Protein AF-0000000078271854 (afdb_homodimer)

Radius of gyration: 26.39 Å; Cα contacts (8 Å, |Δi|>4): 591; chains: 2; bounding box: 36×102×82 Å

Solvent-accessible surface area (backbone atoms only — not comparable to full-atom values): 14826 Å² total; per-residue (Å²): 132,86,79,73,80,76,76,75,73,73,70,68,72,72,70,71,78,71,54,59,37,34,44,28,45,86,91,45,78,35,45,26,45,39,41,97,47,71,34,25,51,48,50,52,56,53,27,72,76,39,69,45,76,29,72,18,34,68,47,96,85,31,30,36,34,25,59,49,97,59,73,45,64,76,61,67,36,88,57,71,46,41,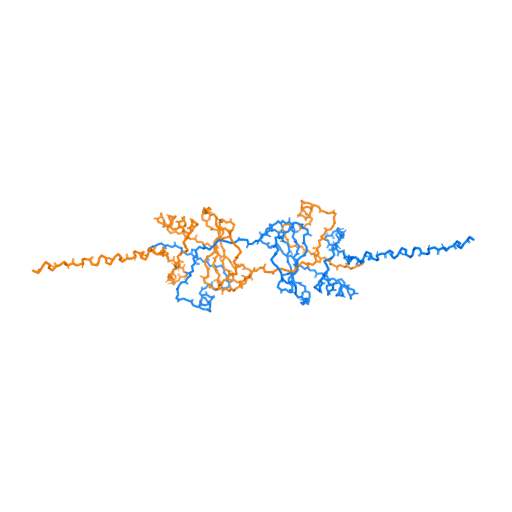50,39,31,28,35,34,37,85,34,30,33,40,33,44,26,44,31,68,50,63,75,48,30,18,72,31,28,32,56,51,94,69,51,45,71,55,46,42,60,70,49,55,90,53,66,33,60,38,35,38,26,64,119,133,86,80,76,76,76,76,75,73,73,71,67,73,72,68,72,79,72,54,58,36,35,45,30,45,85,91,46,78,36,45,28,45,40,42,96,48,70,32,25,50,49,50,51,54,52,26,72,76,38,68,45,75,28,69,19,34,68,47,96,84,29,29,36,34,28,59,48,97,60,73,45,64,77,63,66,35,87,56,70,44,41,49,39,30,28,34,34,38,85,38,32,34,41,34,44,26,42,31,69,50,60,78,49,30,19,73,29,27,32,55,49,94,67,50,44,69,57,46,42,61,69,50,53,91,51,68,33,62,39,35,39,26,65,119

Foldseek 3Di:
DPPPPPPPPPPPPPPPPFDKDWDDDDHDIDIDTFDPDQQSVVVSVVCVVHDWDFDWDDDPPWKTKGWTPDFGDDDDDQDFDAAQDWDDDPRTMTIHTHHTDRPDDDDDDDDPDADPVRVDVVCDDDHRDDDDDPD/DPPPPPPPPPPVPPPPDFDKDWDDDDHDIDIDTFDPDQQSVVVSVVCVVHDWDFDWDDDPPWKTKGWTPDFGDDDDDQDFDAAQDWDDDPRTMTIHTHHTDRPDDDDDDDDPDDDPVRVDVVCDDDHRDDDDDPD

Sequence (270 aa):
MRVILSLFCLFSFVLGEKMEIFVTIKEQKLKAVLAENSSAKALYKELEKGDIIINASDYGGFEKSGKLPSPLPRNDEQITMQPCDIILYSGQTFVLAYDTNSWLLTRLGKLDGISKDELKKLLGTGDAKIRLSVRMRVILSLFCLFSFVLGEKMEIFVTIKEQKLKAVLAENSSAKALYKELEKGDIIINASDYGGFEKSGKLPSPLPRNDEQITMQPCDIILYSGQTFVLAYDTNSWLLTRLGKLDGISKDELKKLLGTGDAKIRLSVR

InterPro domains:
  IPR041183 Cyclophilin-like [PF18050] (23-131)

Organism: NCBI:txid3161138

Structure (mmCIF, N/CA/C/O backbone):
data_AF-0000000078271854-model_v1
#
loop_
_entity.id
_entity.type
_entity.pdbx_description
1 polymer 'Cyclophilin-like domain-containing protein'
#
loop_
_atom_site.group_PDB
_atom_site.id
_atom_site.type_symbol
_atom_site.label_atom_id
_atom_site.label_alt_id
_atom_site.label_comp_id
_atom_site.label_asym_id
_atom_site.label_entity_id
_atom_site.label_seq_id
_atom_site.pdbx_PDB_ins_code
_atom_site.Cartn_x
_atom_site.Cartn_y
_atom_site.Cartn_z
_atom_site.occupancy
_atom_site.B_iso_or_equiv
_atom_site.auth_seq_id
_atom_site.auth_comp_id
_atom_site.auth_asym_id
_atom_site.auth_atom_id
_atom_site.pdbx_PDB_model_num
ATOM 1 N N . MET A 1 1 ? -19.406 -32.062 -63.25 1 26.31 1 MET A N 1
ATOM 2 C CA . MET A 1 1 ? -19.75 -31.828 -61.875 1 26.31 1 MET A CA 1
ATOM 3 C C . MET A 1 1 ? -18.5 -31.672 -61 1 26.31 1 MET A C 1
ATOM 5 O O . MET A 1 1 ? -17.734 -32.625 -60.844 1 26.31 1 MET A O 1
ATOM 9 N N . ARG A 1 2 ? -17.766 -30.531 -61.125 1 42.28 2 ARG A N 1
ATOM 10 C CA . ARG A 1 2 ? -16.484 -30.203 -60.531 1 42.28 2 ARG A CA 1
ATOM 11 C C . ARG A 1 2 ? -16.625 -30.141 -59 1 42.28 2 ARG A C 1
ATOM 13 O O . ARG A 1 2 ? -17.281 -29.266 -58.469 1 42.28 2 ARG A O 1
ATOM 20 N N . VAL A 1 3 ? -16.875 -31.359 -58.344 1 37.59 3 VAL A N 1
ATOM 21 C CA . VAL A 1 3 ? -17 -31.344 -56.906 1 37.59 3 VAL A CA 1
ATOM 22 C C . VAL A 1 3 ? -15.703 -30.828 -56.281 1 37.59 3 VAL A C 1
ATOM 24 O O . VAL A 1 3 ? -14.641 -31.422 -56.406 1 37.59 3 VAL A O 1
ATOM 27 N N . ILE A 1 4 ? -15.461 -29.562 -56.188 1 46.5 4 ILE A N 1
ATOM 28 C CA . ILE A 1 4 ? -14.352 -28.953 -55.469 1 46.5 4 ILE A CA 1
ATOM 29 C C . ILE A 1 4 ? -14.523 -29.219 -53.969 1 46.5 4 ILE A C 1
ATOM 31 O O . ILE A 1 4 ? -15.57 -28.906 -53.406 1 46.5 4 ILE A O 1
ATOM 35 N N . LEU A 1 5 ? -13.922 -30.25 -53.375 1 40.44 5 LEU A N 1
ATOM 36 C CA . LEU A 1 5 ? -13.773 -30.516 -51.938 1 40.44 5 LEU A CA 1
ATOM 37 C C . LEU A 1 5 ? -13.086 -29.344 -51.25 1 40.44 5 LEU A C 1
ATOM 39 O O . LEU A 1 5 ? -11.953 -28.984 -51.594 1 40.44 5 LEU A O 1
ATOM 43 N N . SER A 1 6 ? -13.883 -28.281 -50.875 1 43.41 6 SER A N 1
ATOM 44 C CA . SER A 1 6 ? -13.359 -27.219 -50.031 1 43.41 6 SER A CA 1
ATOM 45 C C . SER A 1 6 ? -12.781 -27.781 -48.719 1 43.41 6 SER A C 1
ATOM 47 O O . SER A 1 6 ? -13.469 -28.484 -48 1 43.41 6 SER A O 1
ATOM 49 N N . LEU A 1 7 ? -11.508 -28.094 -48.688 1 42.06 7 LEU A N 1
ATOM 50 C CA . LEU A 1 7 ? -10.805 -28.328 -47.406 1 42.06 7 LEU A CA 1
ATOM 51 C C . LEU A 1 7 ? -10.969 -27.141 -46.469 1 42.06 7 LEU A C 1
ATOM 53 O O . LEU A 1 7 ? -10.469 -26.047 -46.75 1 42.06 7 LEU A O 1
ATOM 57 N N . PHE A 1 8 ? -12.102 -26.953 -45.812 1 39.19 8 PHE A N 1
ATOM 58 C CA . PHE A 1 8 ? -12.164 -26.031 -44.688 1 39.19 8 PHE A CA 1
ATOM 59 C C . PHE A 1 8 ? -11.039 -26.312 -43.688 1 39.19 8 PHE A C 1
ATOM 61 O O . PHE A 1 8 ? -11.023 -27.359 -43.031 1 39.19 8 PHE A O 1
ATOM 68 N N . CYS A 1 9 ? -9.828 -25.875 -43.938 1 36.72 9 CYS A N 1
ATOM 69 C CA . CYS A 1 9 ? -8.836 -25.875 -42.875 1 36.72 9 CYS A CA 1
ATOM 70 C C . CYS A 1 9 ? -9.359 -25.141 -41.656 1 36.72 9 CYS A C 1
ATOM 72 O O . CYS A 1 9 ? -9.594 -23.938 -41.688 1 36.72 9 CYS A O 1
ATOM 74 N N . LEU A 1 10 ? -10.312 -25.688 -40.875 1 38.78 10 LEU A N 1
ATOM 75 C CA . LEU A 1 10 ? -10.5 -25.188 -39.531 1 38.78 10 LEU A CA 1
ATOM 76 C C . LEU A 1 10 ? -9.156 -24.891 -38.844 1 38.78 10 LEU A C 1
ATOM 78 O O . LEU A 1 10 ? -8.414 -25.812 -38.5 1 38.78 10 LEU A O 1
ATOM 82 N N . PHE A 1 11 ? -8.422 -23.922 -39.312 1 35.59 11 PHE A N 1
ATOM 83 C CA . PHE A 1 11 ? -7.422 -23.438 -38.375 1 35.59 11 PHE A CA 1
ATOM 84 C C . PHE A 1 11 ? -8.023 -23.281 -37 1 35.59 11 PHE A C 1
ATOM 86 O O . PHE A 1 11 ? -8.898 -22.453 -36.781 1 35.59 11 PHE A O 1
ATOM 93 N N . SER A 1 12 ? -8.266 -24.312 -36.312 1 37.41 12 SER A N 1
ATOM 94 C CA . SER A 1 12 ? -8.406 -24.156 -34.875 1 37.41 12 SER A CA 1
ATOM 95 C C . SER A 1 12 ? -7.504 -23.031 -34.344 1 37.41 12 SER A C 1
ATOM 97 O O . SER A 1 12 ? -6.293 -23.062 -34.562 1 37.41 12 SER A O 1
ATOM 99 N N . PHE A 1 13 ? -7.793 -21.766 -34.406 1 37.25 13 PHE A N 1
ATOM 100 C CA . PHE A 1 13 ? -7.133 -20.812 -33.531 1 37.25 13 PHE A CA 1
ATOM 101 C C . PHE A 1 13 ? -6.551 -21.531 -32.312 1 37.25 13 PHE A C 1
ATOM 103 O O . PHE A 1 13 ? -7.281 -22.203 -31.562 1 37.25 13 PHE A O 1
ATOM 110 N N . VAL A 1 14 ? -5.359 -22.109 -32.344 1 37.28 14 VAL A N 1
ATOM 111 C CA . VAL A 1 14 ? -4.598 -22.406 -31.125 1 37.28 14 VAL A CA 1
ATOM 112 C C . VAL A 1 14 ? -5.027 -21.453 -30 1 37.28 14 VAL A C 1
ATOM 114 O O . VAL A 1 14 ? -4.895 -20.234 -30.125 1 37.28 14 VAL A O 1
ATOM 117 N N . LEU A 1 15 ? -6.191 -21.312 -29.516 1 45.66 15 LEU A N 1
ATOM 118 C CA . LEU A 1 15 ? -6.441 -20.656 -28.234 1 45.66 15 LEU A CA 1
ATOM 119 C C . LEU A 1 15 ? -5.152 -20.547 -27.422 1 45.66 15 LEU A C 1
ATOM 121 O O . LEU A 1 15 ? -4.5 -21.547 -27.141 1 45.66 15 LEU A O 1
ATOM 125 N N . GLY A 1 16 ? -4.195 -19.766 -27.891 1 53.03 16 GLY A N 1
ATOM 126 C CA . GLY A 1 16 ? -2.906 -19.547 -27.25 1 53.03 16 GLY A CA 1
ATOM 127 C C . GLY A 1 16 ? -2.848 -20.078 -25.828 1 53.03 16 GLY A C 1
ATOM 128 O O . GLY A 1 16 ? -3.758 -19.844 -25.031 1 53.03 16 GLY A O 1
ATOM 129 N N . GLU A 1 17 ? -2.391 -21.266 -25.578 1 68.31 17 GLU A N 1
ATOM 130 C CA . GLU A 1 17 ? -2.262 -21.984 -24.328 1 68.31 17 GLU A CA 1
ATOM 131 C C . GLU A 1 17 ? -1.916 -21.047 -23.172 1 68.31 17 GLU A C 1
ATOM 133 O O . GLU A 1 17 ? -0.939 -20.297 -23.25 1 68.31 17 GLU A O 1
ATOM 138 N N . LYS A 1 18 ? -2.912 -20.625 -22.375 1 87.81 18 LYS A N 1
ATOM 139 C CA . LYS A 1 18 ? -2.688 -19.844 -21.156 1 87.81 18 LYS A CA 1
ATOM 140 C C . LYS A 1 18 ? -1.681 -20.547 -20.25 1 87.81 18 LYS A C 1
ATOM 142 O O . LYS A 1 18 ? -1.735 -21.75 -20.062 1 87.81 18 LYS A O 1
ATOM 147 N N . MET A 1 19 ? -0.656 -19.844 -19.859 1 96.94 19 MET A N 1
ATOM 148 C CA . MET A 1 19 ? 0.287 -20.375 -18.891 1 96.94 19 MET A CA 1
ATOM 149 C C . MET A 1 19 ? -0.395 -20.594 -17.547 1 96.94 19 MET A C 1
ATOM 151 O O . MET A 1 19 ? -1.073 -19.703 -17.031 1 96.94 19 MET A O 1
ATOM 155 N N . GLU A 1 20 ? -0.296 -21.828 -17.062 1 98.19 20 GLU A N 1
ATOM 156 C CA . GLU A 1 20 ? -0.848 -22.188 -15.766 1 98.19 20 GLU A CA 1
ATOM 157 C C . GLU A 1 20 ? 0.253 -22.625 -14.797 1 98.19 20 GLU A C 1
ATOM 159 O O . GLU A 1 20 ? 1.209 -23.297 -15.195 1 98.19 20 GLU A O 1
ATOM 164 N N . ILE A 1 21 ? 0.041 -22.266 -13.531 1 98.88 21 ILE A N 1
ATOM 165 C CA . ILE A 1 21 ? 0.945 -22.719 -12.484 1 98.88 21 ILE A CA 1
ATOM 166 C C . ILE A 1 21 ? 0.137 -23.188 -11.273 1 98.88 21 ILE A C 1
ATOM 168 O O . ILE A 1 21 ? -1.094 -23.125 -11.281 1 98.88 21 ILE A O 1
ATOM 172 N N . PHE A 1 22 ? 0.898 -23.656 -10.344 1 98.88 22 PHE A N 1
ATOM 173 C CA . PHE A 1 22 ? 0.266 -24.062 -9.094 1 98.88 22 PHE A CA 1
ATOM 174 C C . PHE A 1 22 ? 0.792 -23.234 -7.926 1 98.88 22 PHE A C 1
ATOM 176 O O . PHE A 1 22 ? 1.983 -22.922 -7.863 1 98.88 22 PHE A O 1
ATOM 183 N N . VAL A 1 23 ? -0.125 -22.859 -7.07 1 98.94 23 VAL A N 1
ATOM 184 C CA . VAL A 1 23 ? 0.162 -22.203 -5.805 1 98.94 23 VAL A CA 1
ATOM 185 C C . VAL A 1 23 ? -0.228 -23.109 -4.641 1 98.94 23 VAL A C 1
ATOM 187 O O . VAL A 1 23 ? -1.406 -23.422 -4.461 1 98.94 23 VAL A O 1
ATOM 190 N N . THR A 1 24 ? 0.74 -23.484 -3.908 1 98.88 24 THR A N 1
ATOM 191 C CA . THR A 1 24 ? 0.472 -24.375 -2.793 1 98.88 24 THR A CA 1
ATOM 192 C C . THR A 1 24 ? 0.618 -23.656 -1.461 1 98.88 24 THR A C 1
ATOM 194 O O . THR A 1 24 ? 1.639 -23.016 -1.208 1 98.88 24 THR A O 1
ATOM 197 N N . ILE A 1 25 ? -0.362 -23.719 -0.649 1 98.75 25 ILE A N 1
ATOM 198 C CA . ILE A 1 25 ? -0.415 -23.172 0.701 1 98.75 25 ILE A CA 1
ATOM 199 C C . ILE A 1 25 ? -0.827 -24.266 1.688 1 98.75 25 ILE A C 1
ATOM 201 O O . ILE A 1 25 ? -1.887 -24.875 1.539 1 98.75 25 ILE A O 1
ATOM 205 N N . LYS A 1 26 ? 0.089 -24.438 2.648 1 97.19 26 LYS A N 1
ATOM 206 C CA . LYS A 1 26 ? -0.139 -25.562 3.539 1 97.19 26 LYS A CA 1
ATOM 207 C C . LYS A 1 26 ? -0.351 -26.859 2.746 1 97.19 26 LYS A C 1
ATOM 209 O O . LYS A 1 26 ? 0.505 -27.25 1.953 1 97.19 26 LYS A O 1
ATOM 214 N N . GLU A 1 27 ? -1.455 -27.5 2.824 1 96.62 27 GLU A N 1
ATOM 215 C CA . GLU A 1 27 ? -1.663 -28.781 2.154 1 96.62 27 GLU A CA 1
ATOM 216 C C . GLU A 1 27 ? -2.537 -28.625 0.914 1 96.62 27 GLU A C 1
ATOM 218 O O . GLU A 1 27 ? -2.865 -29.594 0.246 1 96.62 27 GLU A O 1
ATOM 223 N N . GLN A 1 28 ? -2.797 -27.469 0.543 1 98.31 28 GLN A N 1
ATOM 224 C CA . GLN A 1 28 ? -3.713 -27.25 -0.571 1 98.31 28 GLN A CA 1
ATOM 225 C C . GLN A 1 28 ? -2.969 -26.75 -1.807 1 98.31 28 GLN A C 1
ATOM 227 O O . GLN A 1 28 ? -2.252 -25.75 -1.743 1 98.31 28 GLN A O 1
ATOM 232 N N . LYS A 1 29 ? -3.104 -27.422 -2.867 1 98.56 29 LYS A N 1
ATOM 233 C CA . LYS A 1 29 ? -2.551 -27.047 -4.168 1 98.56 29 LYS A CA 1
ATOM 234 C C . LYS A 1 29 ? -3.617 -26.406 -5.051 1 98.56 29 LYS A C 1
ATOM 236 O O . LYS A 1 29 ? -4.602 -27.047 -5.41 1 98.56 29 LYS A O 1
ATOM 241 N N . LEU A 1 30 ? -3.398 -25.172 -5.402 1 98.75 30 LEU A N 1
ATOM 242 C CA . LEU A 1 30 ? -4.355 -24.391 -6.176 1 98.75 30 LEU A CA 1
ATOM 243 C C . LEU A 1 30 ? -3.828 -24.125 -7.582 1 98.75 30 LEU A C 1
ATOM 245 O O . LEU A 1 30 ? -2.627 -23.906 -7.766 1 98.75 30 LEU A O 1
ATOM 249 N N . LYS A 1 31 ? -4.684 -24.047 -8.516 1 98.69 31 LYS A N 1
ATOM 250 C CA . LYS A 1 31 ? -4.316 -23.641 -9.867 1 98.69 31 LYS A CA 1
ATOM 251 C C . LYS A 1 31 ? -4.383 -22.125 -10.031 1 98.69 31 LYS A C 1
ATOM 253 O O . LYS A 1 31 ? -5.27 -21.469 -9.477 1 98.69 31 LYS A O 1
ATOM 258 N N . ALA A 1 32 ? -3.469 -21.641 -10.766 1 98.81 32 ALA A N 1
ATOM 259 C CA . ALA A 1 32 ? -3.486 -20.234 -11.156 1 98.81 32 ALA A CA 1
ATOM 260 C C . ALA A 1 32 ? -3.246 -20.078 -12.656 1 98.81 32 ALA A C 1
ATOM 262 O O . ALA A 1 32 ? -2.418 -20.781 -13.234 1 98.81 32 ALA A O 1
ATOM 263 N N . VAL A 1 33 ? -3.922 -19.125 -13.234 1 98.75 33 VAL A N 1
ATOM 264 C CA . VAL A 1 33 ? -3.709 -18.781 -14.633 1 98.75 33 VAL A CA 1
ATOM 265 C C . VAL A 1 33 ? -2.91 -17.469 -14.719 1 98.75 33 VAL A C 1
ATOM 267 O O . VAL A 1 33 ? -3.275 -16.469 -14.109 1 98.75 33 VAL A O 1
ATOM 270 N N . LEU A 1 34 ? -1.84 -17.547 -15.453 1 98.81 34 LEU A N 1
ATOM 271 C CA . LEU A 1 34 ? -0.96 -16.391 -15.555 1 98.81 34 LEU A CA 1
ATOM 272 C C . LEU A 1 34 ? -1.45 -15.43 -16.625 1 98.81 34 LEU A C 1
ATOM 274 O O . LEU A 1 34 ? -2.092 -15.844 -17.594 1 98.81 34 LEU A O 1
ATOM 278 N N . ALA A 1 35 ? -1.141 -14.172 -16.438 1 98.62 35 ALA A N 1
ATOM 279 C CA . ALA A 1 35 ? -1.438 -13.125 -17.422 1 98.62 35 ALA A CA 1
ATOM 280 C C . ALA A 1 35 ? -0.571 -13.281 -18.656 1 98.62 35 ALA A C 1
ATOM 282 O O . ALA A 1 35 ? 0.45 -13.977 -18.641 1 98.62 35 ALA A O 1
ATOM 283 N N . GLU A 1 36 ? -1.005 -12.609 -19.719 1 97.94 36 GLU A N 1
ATOM 284 C CA . GLU A 1 36 ? -0.235 -12.602 -20.969 1 97.94 36 GLU A CA 1
ATOM 285 C C . GLU A 1 36 ? 0.647 -11.367 -21.062 1 97.94 36 GLU A C 1
ATOM 287 O O . GLU A 1 36 ? 0.329 -10.43 -21.797 1 97.94 36 GLU A O 1
ATOM 292 N N . ASN A 1 37 ? 1.726 -11.391 -20.391 1 98.31 37 ASN A N 1
ATOM 293 C CA . ASN A 1 37 ? 2.719 -10.328 -20.438 1 98.31 37 ASN A CA 1
ATOM 294 C C . ASN A 1 37 ? 4.121 -10.852 -20.141 1 98.31 37 ASN A C 1
ATOM 296 O O . ASN A 1 37 ? 4.285 -12.016 -19.766 1 98.31 37 ASN A O 1
ATOM 300 N N . SER A 1 38 ? 5.113 -10.031 -20.328 1 98.5 38 SER A N 1
ATOM 301 C CA . SER A 1 38 ? 6.5 -10.461 -20.203 1 98.5 38 SER A CA 1
ATOM 302 C C . SER A 1 38 ? 6.844 -10.828 -18.766 1 98.5 38 SER A C 1
ATOM 304 O O . SER A 1 38 ? 7.703 -11.68 -18.516 1 98.5 38 SER A O 1
ATOM 306 N N . SER A 1 39 ? 6.211 -10.234 -17.766 1 98.81 39 SER A N 1
ATOM 307 C CA . SER A 1 39 ? 6.477 -10.516 -16.359 1 98.81 39 SER A CA 1
ATOM 308 C C . SER A 1 39 ? 6.016 -11.922 -15.977 1 98.81 39 SER A C 1
ATOM 310 O O . SER A 1 39 ? 6.77 -12.68 -15.367 1 98.81 39 SER A O 1
ATOM 312 N N . ALA A 1 40 ? 4.844 -12.211 -16.359 1 98.81 40 ALA A N 1
ATOM 313 C CA . ALA A 1 40 ? 4.289 -13.539 -16.094 1 98.81 40 ALA A CA 1
ATOM 314 C C . ALA A 1 40 ? 5.074 -14.617 -16.844 1 98.81 40 ALA A C 1
ATOM 316 O O . ALA A 1 40 ? 5.336 -15.695 -16.281 1 98.81 40 ALA A O 1
ATOM 317 N N . LYS A 1 41 ? 5.414 -14.328 -18.047 1 98.62 41 LYS A N 1
ATOM 318 C CA . LYS A 1 41 ? 6.223 -15.266 -18.812 1 98.62 41 LYS A CA 1
ATOM 319 C C . LYS A 1 41 ? 7.562 -15.523 -18.141 1 98.62 41 LYS A C 1
ATOM 321 O O . LYS A 1 41 ? 8.023 -16.656 -18.078 1 98.62 41 LYS A O 1
ATOM 326 N N . ALA A 1 42 ? 8.164 -14.477 -17.656 1 98.81 42 ALA A N 1
ATOM 327 C CA . ALA A 1 42 ? 9.438 -14.617 -16.953 1 98.81 42 ALA A CA 1
ATOM 328 C C 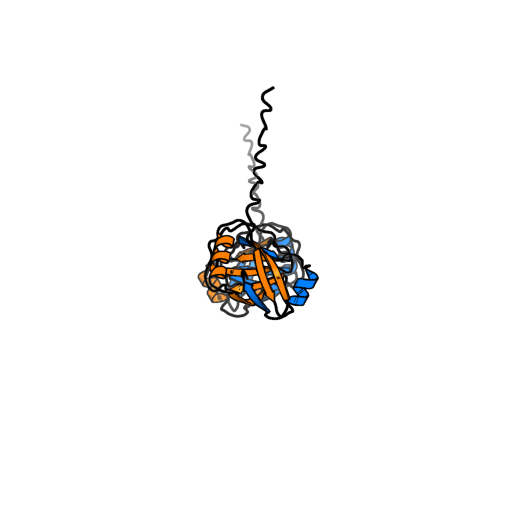. ALA A 1 42 ? 9.281 -15.453 -15.688 1 98.81 42 ALA A C 1
ATOM 330 O O . ALA A 1 42 ? 10.148 -16.281 -15.375 1 98.81 42 ALA A O 1
ATOM 331 N N . LEU A 1 43 ? 8.242 -15.234 -14.953 1 98.88 43 LEU A N 1
ATOM 332 C CA . LEU A 1 43 ? 7.984 -16.047 -13.773 1 98.88 43 LEU A CA 1
ATOM 333 C C . LEU A 1 43 ? 7.863 -17.531 -14.156 1 98.88 43 LEU A C 1
ATOM 335 O O . LEU A 1 43 ? 8.461 -18.391 -13.508 1 98.88 43 LEU A O 1
ATOM 339 N N . TYR A 1 44 ? 7.109 -17.797 -15.18 1 98.75 44 TYR A N 1
ATOM 340 C CA . TYR A 1 44 ? 6.918 -19.172 -15.641 1 98.75 44 TYR A CA 1
ATOM 341 C C . TYR A 1 44 ? 8.25 -19.828 -15.969 1 98.75 44 TYR A C 1
ATOM 343 O O . TYR A 1 44 ? 8.5 -20.969 -15.57 1 98.75 44 TYR A O 1
ATOM 351 N N . LYS A 1 45 ? 9.031 -19.109 -16.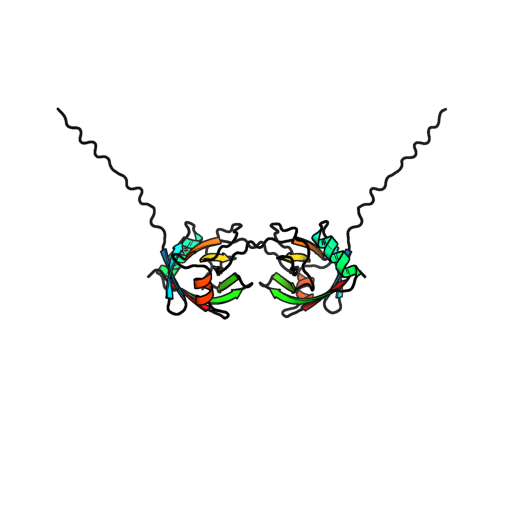656 1 98.44 45 LYS A N 1
ATOM 352 C CA . LYS A 1 45 ? 10.344 -19.625 -17.031 1 98.44 45 LYS A CA 1
ATOM 353 C C . LYS A 1 45 ? 11.188 -19.938 -15.797 1 98.44 45 LYS A C 1
ATOM 355 O O . LYS A 1 45 ? 11.883 -20.953 -15.75 1 98.44 45 LYS A O 1
ATOM 360 N N . GLU A 1 46 ? 11.148 -19.031 -14.805 1 98.62 46 GLU A N 1
ATOM 361 C CA . GLU A 1 46 ? 11.859 -19.312 -13.555 1 98.62 46 GLU A CA 1
ATOM 362 C C . GLU A 1 46 ? 11.359 -20.578 -12.898 1 98.62 46 GLU A C 1
ATOM 364 O O . GLU A 1 46 ? 12.141 -21.359 -12.352 1 98.62 46 GLU A O 1
ATOM 369 N N . LEU A 1 47 ? 10.07 -20.781 -12.977 1 98.81 47 LEU A N 1
ATOM 370 C CA . LEU A 1 47 ? 9.461 -21.922 -12.312 1 98.81 47 LEU A CA 1
ATOM 371 C C . LEU A 1 47 ? 9.805 -23.219 -13.047 1 98.81 47 LEU A C 1
ATOM 373 O O . LEU A 1 47 ? 9.805 -24.297 -12.445 1 98.81 47 LEU A O 1
ATOM 377 N N . GLU A 1 48 ? 10.055 -23.109 -14.352 1 98.31 48 GLU A N 1
ATOM 378 C CA . GLU A 1 48 ? 10.508 -24.281 -15.102 1 98.31 48 GLU A CA 1
ATOM 379 C C . GLU A 1 48 ? 11.852 -24.781 -14.586 1 98.31 48 GLU A C 1
ATOM 381 O O . GLU A 1 48 ? 12.156 -25.969 -14.695 1 98.31 48 GLU A O 1
ATOM 386 N N . LYS A 1 49 ? 12.555 -23.859 -14.047 1 98.12 49 LYS A N 1
ATOM 387 C CA . LYS A 1 49 ? 13.859 -24.234 -13.508 1 98.12 49 LYS A CA 1
ATOM 388 C C . LYS A 1 49 ? 13.711 -24.906 -12.141 1 98.12 49 LYS A C 1
ATOM 390 O O . LYS A 1 49 ? 14.617 -25.609 -11.695 1 98.12 49 LYS A O 1
ATOM 395 N N . GLY A 1 50 ? 12.68 -24.578 -11.414 1 98.44 50 GLY A N 1
ATOM 396 C CA . GLY A 1 50 ? 12.406 -25.125 -10.094 1 98.44 50 GLY A CA 1
ATOM 397 C C . GLY A 1 50 ? 11.336 -24.359 -9.344 1 98.44 50 GLY A C 1
ATOM 398 O O . GLY A 1 50 ? 11.031 -23.203 -9.68 1 98.44 50 GLY A O 1
ATOM 399 N N . ASP A 1 51 ? 10.766 -25.016 -8.336 1 98.88 51 ASP A N 1
ATOM 400 C CA . ASP A 1 51 ? 9.758 -24.359 -7.508 1 98.88 51 ASP A CA 1
ATOM 401 C C . ASP A 1 51 ? 10.328 -23.141 -6.809 1 98.88 51 ASP A C 1
ATOM 403 O O . ASP A 1 51 ? 11.523 -23.094 -6.508 1 98.88 51 ASP A O 1
ATOM 407 N N . ILE A 1 52 ? 9.508 -22.234 -6.562 1 98.88 52 ILE A N 1
ATOM 408 C CA . ILE A 1 52 ? 9.867 -21.062 -5.766 1 98.88 52 ILE A CA 1
ATOM 409 C C . ILE A 1 52 ? 9.086 -21.094 -4.449 1 98.88 52 ILE A C 1
ATOM 411 O O . ILE A 1 52 ? 7.871 -21.312 -4.445 1 98.88 52 ILE A O 1
ATOM 415 N N . ILE A 1 53 ? 9.734 -20.922 -3.369 1 98.88 53 ILE A N 1
ATOM 416 C CA . ILE A 1 53 ? 9.109 -20.812 -2.055 1 98.88 53 ILE A CA 1
ATOM 417 C C . ILE A 1 53 ? 9.18 -19.375 -1.565 1 98.88 53 ILE A C 1
ATOM 419 O O . ILE A 1 53 ? 10.258 -18.766 -1.544 1 98.88 53 ILE A O 1
ATOM 423 N N . ILE A 1 54 ? 8.07 -18.828 -1.223 1 98.88 54 ILE A N 1
ATOM 424 C CA . ILE A 1 54 ? 7.957 -17.453 -0.744 1 98.88 54 ILE A CA 1
ATOM 425 C C . ILE A 1 54 ? 7.496 -17.453 0.711 1 98.88 54 ILE A C 1
ATOM 427 O O . ILE A 1 54 ? 6.449 -18.016 1.039 1 98.88 54 ILE A O 1
ATOM 431 N N . ASN A 1 55 ? 8.266 -16.922 1.604 1 98.75 55 ASN A N 1
ATOM 432 C CA . ASN A 1 55 ? 7.793 -16.594 2.945 1 98.75 55 ASN A CA 1
ATOM 433 C C . ASN A 1 55 ? 7.059 -15.258 2.969 1 98.75 55 ASN A C 1
ATOM 435 O O . ASN A 1 55 ? 7.688 -14.195 2.916 1 98.75 55 ASN A O 1
ATOM 439 N N . ALA A 1 56 ? 5.734 -15.336 3.082 1 98.75 56 ALA A N 1
ATOM 440 C CA . ALA A 1 56 ? 4.902 -14.148 2.893 1 98.75 56 ALA A CA 1
ATOM 441 C C . ALA A 1 56 ? 4.297 -13.688 4.215 1 98.75 56 ALA A C 1
ATOM 443 O O . ALA A 1 56 ? 3.898 -14.508 5.043 1 98.75 56 ALA A O 1
ATOM 444 N N . SER A 1 57 ? 4.254 -12.453 4.398 1 98.25 57 SER A N 1
ATOM 445 C CA . SER A 1 57 ? 3.67 -11.844 5.586 1 98.25 57 SER A CA 1
ATOM 446 C C . SER A 1 57 ? 2.424 -11.039 5.238 1 98.25 57 SER A C 1
ATOM 448 O O . SER A 1 57 ? 2.266 -10.594 4.102 1 98.25 57 SER A O 1
ATOM 450 N N . ASP A 1 58 ? 1.584 -10.898 6.293 1 97.44 58 ASP A N 1
ATOM 451 C CA . ASP A 1 58 ? 0.411 -10.047 6.109 1 97.44 58 ASP A CA 1
ATOM 452 C C . ASP A 1 58 ? 0.819 -8.602 5.832 1 97.44 5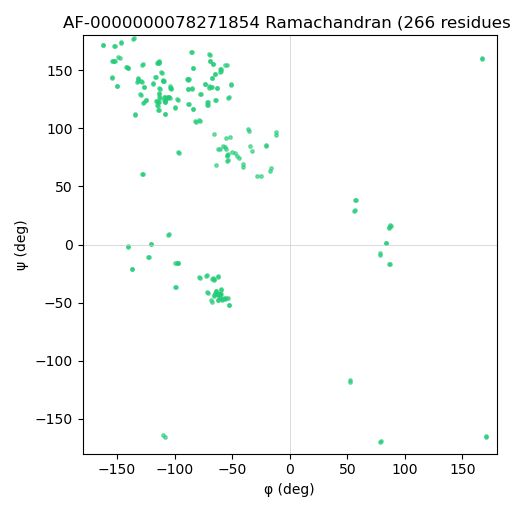8 ASP A C 1
ATOM 454 O O . ASP A 1 58 ? 1.742 -8.078 6.461 1 97.44 58 ASP A O 1
ATOM 458 N N . TYR A 1 59 ? 0.22 -7.98 4.887 1 95.56 59 TYR A N 1
ATOM 459 C CA . TYR A 1 59 ? 0.485 -6.586 4.555 1 95.56 59 TYR A CA 1
ATOM 460 C C . TYR A 1 59 ? -0.816 -5.816 4.348 1 95.56 59 TYR A C 1
ATOM 462 O O . TYR A 1 59 ? -1.585 -6.125 3.434 1 95.56 59 TYR A O 1
ATOM 470 N N . GLY A 1 60 ? -1.122 -4.902 5.258 1 93.19 60 GLY A N 1
ATOM 471 C CA . GLY A 1 60 ? -2.232 -3.973 5.137 1 93.19 60 GLY A CA 1
ATOM 472 C C . GLY A 1 60 ? -3.574 -4.598 5.469 1 93.19 60 GLY A C 1
ATOM 473 O O . GLY A 1 60 ? -4.598 -3.91 5.484 1 93.19 60 GLY A O 1
ATOM 474 N N . GLY A 1 61 ? -3.664 -5.879 5.684 1 94.88 61 GLY A N 1
ATOM 475 C CA . GLY A 1 61 ? -4.922 -6.543 5.988 1 94.88 61 GLY A CA 1
ATOM 476 C C . GLY A 1 61 ? -5.688 -6.965 4.746 1 94.88 61 GLY A C 1
ATOM 477 O O . GLY A 1 61 ? -6.891 -7.223 4.809 1 94.88 61 GLY A O 1
ATOM 478 N N . PHE A 1 62 ? -5.027 -7.012 3.627 1 96.94 62 PHE A N 1
ATOM 479 C CA . PHE A 1 62 ? -5.738 -7.398 2.414 1 96.94 62 PHE A CA 1
ATOM 480 C C . PHE A 1 62 ? -4.871 -8.297 1.538 1 96.94 62 PHE A C 1
ATOM 482 O O . PHE A 1 62 ? -5.312 -8.75 0.481 1 96.94 62 PHE A O 1
ATOM 489 N N . GLU A 1 63 ? -3.646 -8.562 1.928 1 98.44 63 GLU A N 1
ATOM 490 C CA . GLU A 1 63 ? -2.75 -9.367 1.101 1 98.44 63 GLU A CA 1
ATOM 491 C C . GLU A 1 63 ? -1.696 -10.07 1.951 1 98.44 63 GLU A C 1
ATOM 493 O O . GLU A 1 63 ? -1.474 -9.703 3.105 1 98.44 63 GLU A O 1
ATOM 498 N N . LYS A 1 64 ? -1.084 -11.195 1.44 1 98.81 64 LYS A N 1
ATOM 499 C CA . LYS A 1 64 ? 0.221 -11.719 1.834 1 98.81 64 LYS A CA 1
ATOM 500 C C . LYS A 1 64 ? 1.283 -11.383 0.789 1 98.81 64 LYS A C 1
ATOM 502 O O . LYS A 1 64 ? 1.031 -11.492 -0.413 1 98.81 64 LYS A O 1
ATOM 507 N N . SER A 1 65 ? 2.414 -10.922 1.271 1 98.69 65 SER A N 1
ATOM 508 C CA . SER A 1 65 ? 3.447 -10.586 0.295 1 98.69 65 SER A CA 1
ATOM 509 C C . SER A 1 65 ? 4.828 -11 0.792 1 98.69 65 SER A C 1
ATOM 511 O O . SER A 1 65 ? 5.039 -11.164 1.995 1 98.69 65 SER A O 1
ATOM 513 N N . GLY A 1 66 ? 5.711 -11.281 -0.072 1 98.69 66 GLY A N 1
ATOM 514 C CA . GLY A 1 66 ? 7.098 -11.648 0.163 1 98.69 66 GLY A CA 1
ATOM 515 C C . GLY A 1 66 ? 7.969 -11.508 -1.072 1 98.69 66 GLY A C 1
ATOM 516 O O . GLY A 1 66 ? 7.465 -11.266 -2.17 1 98.69 66 GLY A O 1
ATOM 517 N N . LYS A 1 67 ? 9.242 -11.664 -0.889 1 98.69 67 LYS A N 1
ATOM 518 C CA . LYS A 1 67 ? 10.188 -11.406 -1.974 1 98.69 67 LYS A CA 1
ATOM 519 C C . LYS A 1 67 ? 10.406 -12.656 -2.816 1 98.69 67 LYS A C 1
ATOM 521 O O . LYS A 1 67 ? 10.602 -13.75 -2.277 1 98.69 67 LYS A O 1
ATOM 526 N N . LEU A 1 68 ? 10.367 -12.484 -4.129 1 98.88 68 LEU A N 1
ATOM 527 C CA . LEU A 1 68 ? 10.875 -13.492 -5.055 1 98.88 68 LEU A CA 1
ATOM 528 C C . LEU A 1 68 ? 12.398 -13.594 -4.965 1 98.88 68 LEU A C 1
ATOM 530 O O . LEU A 1 68 ? 13.062 -12.648 -4.527 1 98.88 68 LE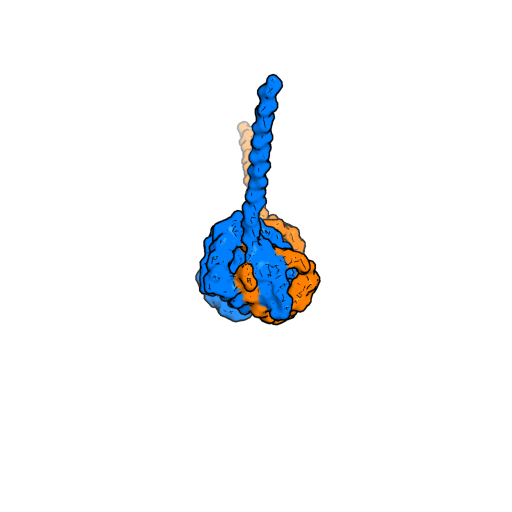U A O 1
ATOM 534 N N . PRO A 1 69 ? 12.891 -14.742 -5.395 1 98.5 69 PRO A N 1
ATOM 535 C CA . PRO A 1 69 ? 14.344 -14.891 -5.301 1 98.5 69 PRO A CA 1
ATOM 536 C C . PRO A 1 69 ? 15.094 -13.93 -6.219 1 98.5 69 PRO A C 1
ATOM 538 O O . PRO A 1 69 ? 16.234 -13.562 -5.938 1 98.5 69 PRO A O 1
ATOM 541 N N . SER A 1 70 ? 14.492 -13.555 -7.363 1 98.12 70 SER A N 1
ATOM 542 C CA . SER A 1 70 ? 15.07 -12.609 -8.32 1 98.12 70 SER A CA 1
ATOM 543 C C . SER A 1 70 ? 14 -11.703 -8.906 1 98.12 70 SER A C 1
ATOM 545 O O . SER A 1 70 ? 12.828 -12.078 -8.984 1 98.12 70 SER A O 1
ATOM 547 N N . PRO A 1 71 ? 14.461 -10.461 -9.32 1 98.75 71 PRO A N 1
ATOM 548 C CA . PRO A 1 71 ? 13.469 -9.562 -9.922 1 98.75 71 PRO A CA 1
ATOM 549 C C . PRO A 1 71 ? 12.938 -10.078 -11.258 1 98.75 71 PRO A C 1
ATOM 551 O O . PRO A 1 71 ? 13.586 -10.906 -11.906 1 98.75 71 PRO A O 1
ATOM 554 N N . LEU A 1 72 ? 11.758 -9.648 -11.594 1 98.88 72 LEU A N 1
ATOM 555 C CA . LEU A 1 72 ? 11.125 -9.891 -12.883 1 98.88 72 LEU A CA 1
ATOM 556 C C . LEU A 1 72 ? 10.953 -8.594 -13.664 1 98.88 72 LEU A C 1
ATOM 558 O O . LEU A 1 72 ? 10.953 -7.508 -13.078 1 98.88 7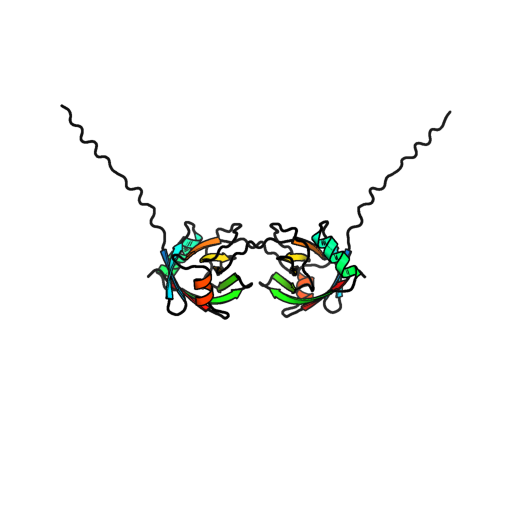2 LEU A O 1
ATOM 562 N N . PRO A 1 73 ? 10.82 -8.734 -15.031 1 98.75 73 PRO A N 1
ATOM 563 C CA . PRO A 1 73 ? 10.422 -7.531 -15.766 1 98.75 73 PRO A CA 1
ATOM 564 C C . PRO A 1 73 ? 9.117 -6.93 -15.25 1 98.75 73 PRO A C 1
ATOM 566 O O . PRO A 1 73 ? 8.289 -7.641 -14.688 1 98.75 73 PRO A O 1
ATOM 569 N N . ARG A 1 74 ? 9.016 -5.656 -15.492 1 98.62 74 ARG A N 1
ATOM 570 C CA . ARG A 1 74 ? 7.828 -4.973 -14.984 1 98.62 74 ARG A CA 1
ATOM 571 C C . ARG A 1 74 ? 6.895 -4.57 -16.125 1 98.62 74 ARG A C 1
ATOM 573 O O . ARG A 1 74 ? 7.348 -4.141 -17.188 1 98.62 74 ARG A O 1
ATOM 580 N N . ASN A 1 75 ? 5.66 -4.688 -15.914 1 98.62 75 ASN A N 1
ATOM 581 C CA . ASN A 1 75 ? 4.555 -4.156 -16.703 1 98.62 75 ASN A CA 1
ATOM 582 C C . ASN A 1 75 ? 3.572 -3.373 -15.844 1 98.62 75 ASN A C 1
ATOM 584 O O . ASN A 1 75 ? 2.373 -3.656 -15.844 1 98.62 75 ASN A O 1
ATOM 588 N N . ASP A 1 76 ? 4.047 -2.338 -15.227 1 98.19 76 ASP A N 1
ATOM 589 C CA . ASP A 1 76 ? 3.328 -1.646 -14.156 1 98.19 76 ASP A CA 1
ATOM 590 C C . ASP A 1 76 ? 2.123 -0.888 -14.711 1 98.19 76 ASP A C 1
ATOM 592 O O . ASP A 1 76 ? 2.229 -0.204 -15.727 1 98.19 76 ASP A O 1
ATOM 596 N N . GLU A 1 77 ? 1.075 -1.019 -14.016 1 97.81 77 GLU A N 1
ATOM 597 C CA . GLU A 1 77 ? -0.167 -0.303 -14.297 1 97.81 77 GLU A CA 1
ATOM 598 C C . GLU A 1 77 ? -0.947 -0.028 -13.016 1 97.81 77 GLU A C 1
ATOM 600 O O . GLU A 1 77 ? -0.648 -0.602 -11.969 1 97.81 77 GLU A O 1
ATOM 605 N N . GLN A 1 78 ? -1.875 0.945 -13.141 1 96.31 78 GLN A N 1
ATOM 606 C CA . GLN A 1 78 ? -2.818 1.12 -12.039 1 96.31 78 GLN A CA 1
ATOM 607 C C . GLN A 1 78 ? -3.828 -0.022 -11.992 1 96.31 78 GLN A C 1
ATOM 609 O O . GLN A 1 78 ? -4.539 -0.267 -12.969 1 96.31 78 GLN A O 1
ATOM 614 N N . ILE A 1 79 ? -3.85 -0.708 -10.938 1 97.25 79 ILE A N 1
ATOM 615 C CA . ILE A 1 79 ? -4.746 -1.85 -10.797 1 97.25 79 ILE A CA 1
ATOM 616 C C . ILE A 1 79 ? -5.527 -1.735 -9.484 1 97.25 79 ILE A C 1
ATOM 618 O O . ILE A 1 79 ? -4.953 -1.414 -8.445 1 97.25 79 ILE A O 1
ATOM 622 N N . THR A 1 80 ? -6.871 -1.858 -9.516 1 97.94 80 THR A N 1
ATOM 623 C CA . THR A 1 80 ? -7.621 -2.223 -8.32 1 97.94 80 THR A CA 1
ATOM 624 C C . THR A 1 80 ? -7.52 -3.723 -8.055 1 97.94 80 THR A C 1
ATOM 626 O O . THR A 1 80 ? -8.086 -4.527 -8.789 1 97.94 80 THR A O 1
ATOM 629 N N . MET A 1 81 ? -6.738 -4.027 -7.039 1 98.12 81 MET A N 1
ATOM 630 C CA . MET A 1 81 ? -6.488 -5.43 -6.707 1 98.12 81 MET A CA 1
ATOM 631 C C . MET A 1 81 ? -7.754 -6.098 -6.184 1 98.12 81 MET A C 1
ATOM 633 O O . MET A 1 81 ? -8.477 -5.516 -5.371 1 98.12 81 MET A O 1
ATOM 637 N N . GLN A 1 82 ? -8.078 -7.324 -6.637 1 98.62 82 GLN A N 1
ATOM 638 C CA . GLN A 1 82 ? -9.211 -8.148 -6.211 1 98.62 82 GLN A CA 1
ATOM 639 C C . GLN A 1 82 ? -8.734 -9.406 -5.496 1 98.62 82 GLN A C 1
ATOM 641 O O . GLN A 1 82 ? -7.605 -9.852 -5.703 1 98.62 82 GLN A O 1
ATOM 646 N N . PRO A 1 83 ? -9.609 -9.984 -4.664 1 98.81 83 PRO A N 1
ATOM 647 C CA . PRO A 1 83 ? -9.219 -11.266 -4.078 1 98.81 83 PRO A CA 1
ATOM 648 C C . PRO A 1 83 ? -8.75 -12.273 -5.125 1 98.81 83 PRO A C 1
ATOM 650 O O . PRO A 1 83 ? -9.312 -12.344 -6.219 1 98.81 83 PRO A O 1
ATOM 653 N N . CYS A 1 84 ? -7.684 -12.977 -4.809 1 98.94 84 CYS A N 1
ATOM 654 C CA . CYS A 1 84 ? -7.148 -14.086 -5.586 1 98.94 84 CYS A CA 1
ATOM 655 C C . CYS A 1 84 ? -6.25 -13.586 -6.711 1 98.94 84 CYS A C 1
ATOM 657 O O . CYS A 1 84 ? -5.703 -14.383 -7.473 1 98.94 84 CYS A O 1
ATOM 659 N N . ASP A 1 85 ? -6.086 -12.297 -6.785 1 98.94 85 ASP A N 1
ATOM 660 C CA . ASP A 1 85 ? -5.098 -11.766 -7.723 1 98.94 85 ASP A CA 1
ATOM 661 C C . ASP A 1 85 ? -3.68 -12.133 -7.285 1 98.94 85 ASP A C 1
ATOM 663 O O . ASP A 1 85 ? -3.375 -12.141 -6.09 1 98.94 85 ASP A O 1
ATOM 667 N N . ILE A 1 86 ? -2.844 -12.414 -8.188 1 99 86 ILE A N 1
ATOM 668 C CA . ILE A 1 86 ? -1.397 -12.5 -8.016 1 99 86 ILE A CA 1
ATOM 669 C C . ILE A 1 86 ? -0.721 -11.312 -8.688 1 99 86 ILE A C 1
ATOM 671 O O . ILE A 1 86 ? -0.904 -11.078 -9.883 1 99 86 ILE A O 1
ATOM 675 N N . ILE A 1 87 ? 0.022 -10.555 -7.949 1 98.94 87 ILE A N 1
ATOM 676 C CA . ILE A 1 87 ? 0.544 -9.258 -8.352 1 98.94 87 ILE A CA 1
ATOM 677 C C . ILE A 1 87 ? 2.053 -9.203 -8.117 1 98.94 87 ILE A C 1
ATOM 679 O O . ILE A 1 87 ? 2.555 -9.797 -7.156 1 98.94 87 ILE A O 1
ATOM 683 N N . LEU A 1 88 ? 2.744 -8.617 -9.023 1 98.94 88 LEU A N 1
ATOM 684 C CA . LEU A 1 88 ? 4.121 -8.188 -8.812 1 98.94 88 LEU A CA 1
ATOM 685 C C . LEU A 1 88 ? 4.176 -6.711 -8.438 1 98.94 88 LEU A C 1
ATOM 687 O O . LEU A 1 88 ? 3.588 -5.867 -9.117 1 98.94 88 LEU A O 1
ATOM 691 N N . TYR A 1 89 ? 4.773 -6.453 -7.336 1 98.62 89 TYR A N 1
ATOM 692 C CA . TYR A 1 89 ? 4.977 -5.074 -6.898 1 98.62 89 TYR A CA 1
ATOM 693 C C . TYR A 1 89 ? 6.457 -4.711 -6.91 1 98.62 89 TYR A C 1
ATOM 695 O O . TYR A 1 89 ? 7.285 -5.438 -6.363 1 98.62 89 TYR A O 1
ATOM 703 N N . SER A 1 90 ? 6.723 -3.639 -7.602 1 97.06 90 SER A N 1
ATOM 704 C CA . SER A 1 90 ? 8.062 -3.068 -7.652 1 97.06 90 SER A CA 1
ATOM 705 C C . SER A 1 90 ? 9.086 -4.094 -8.141 1 97.06 90 SER A C 1
ATOM 707 O O . SER A 1 90 ? 10.203 -4.16 -7.633 1 97.06 90 SER A O 1
ATOM 709 N N . GLY A 1 91 ? 8.672 -4.977 -8.93 1 98.44 91 GLY A N 1
ATOM 710 C CA . GLY A 1 91 ? 9.531 -5.848 -9.711 1 98.44 91 GLY A CA 1
ATOM 711 C C . GLY A 1 91 ? 9.953 -7.098 -8.961 1 98.44 91 GLY A C 1
ATOM 712 O O . GLY A 1 91 ? 10.375 -8.086 -9.57 1 98.44 91 GLY A O 1
ATOM 713 N N . GLN A 1 92 ? 9.789 -7.07 -7.621 1 98.56 92 GLN A N 1
ATOM 714 C CA . GLN A 1 92 ? 10.344 -8.234 -6.949 1 98.56 92 GLN A CA 1
ATOM 715 C C . GLN A 1 92 ? 9.398 -8.758 -5.875 1 98.56 92 GLN A C 1
ATOM 717 O O . GLN A 1 92 ? 9.547 -9.891 -5.406 1 98.56 92 GLN A O 1
ATOM 722 N N . THR A 1 93 ? 8.516 -7.961 -5.422 1 98.69 93 THR A N 1
ATOM 723 C CA . THR A 1 93 ? 7.613 -8.391 -4.363 1 98.69 93 THR A CA 1
ATOM 724 C C . THR A 1 93 ? 6.422 -9.148 -4.945 1 98.69 93 THR A C 1
ATOM 726 O O . THR A 1 93 ? 5.676 -8.602 -5.762 1 98.69 93 THR A O 1
ATOM 729 N N . PHE A 1 94 ? 6.32 -10.438 -4.574 1 98.94 94 PHE A N 1
ATOM 730 C CA . PHE A 1 94 ? 5.156 -11.266 -4.871 1 98.94 94 PHE A CA 1
ATOM 731 C C . PHE A 1 94 ? 4.008 -10.945 -3.924 1 98.94 94 PHE A C 1
ATOM 733 O O . PHE A 1 94 ? 4.195 -10.883 -2.707 1 98.94 94 PHE A O 1
ATOM 740 N N . VAL A 1 95 ? 2.811 -10.695 -4.453 1 98.94 95 VAL A N 1
ATOM 741 C CA . VAL A 1 95 ? 1.626 -10.352 -3.674 1 98.94 95 VAL A CA 1
ATOM 742 C C . VAL A 1 95 ? 0.493 -11.32 -3.996 1 98.94 95 VAL A C 1
ATOM 744 O O . VAL A 1 95 ? 0.166 -11.539 -5.164 1 98.94 95 VAL A O 1
ATOM 747 N N . LEU A 1 96 ? -0.035 -11.953 -3.053 1 98.94 96 LEU A N 1
ATOM 748 C CA . LEU A 1 96 ? -1.283 -12.703 -3.156 1 98.94 96 LEU A CA 1
ATOM 749 C C . LEU A 1 96 ? -2.406 -11.992 -2.406 1 98.94 96 LEU A C 1
ATOM 751 O O . LEU A 1 96 ? -2.381 -11.906 -1.176 1 98.94 96 LEU A O 1
ATOM 755 N N . ALA A 1 97 ? -3.359 -11.516 -3.172 1 98.88 97 ALA A N 1
ATOM 756 C CA . ALA A 1 97 ? -4.449 -10.719 -2.609 1 98.88 97 ALA A CA 1
ATOM 757 C C . ALA A 1 97 ? -5.562 -11.617 -2.074 1 98.88 97 ALA A C 1
ATOM 759 O O . ALA A 1 97 ? -5.965 -12.578 -2.734 1 98.88 97 ALA A O 1
ATOM 760 N N . TYR A 1 98 ? -6.02 -11.273 -0.859 1 98.75 98 TYR A N 1
ATOM 761 C CA . TYR A 1 98 ? -7.203 -11.969 -0.367 1 98.75 98 TYR A CA 1
ATOM 762 C C . TYR A 1 98 ? -8.336 -10.992 -0.083 1 98.75 98 TYR A C 1
ATOM 764 O O . TYR A 1 98 ? -9.383 -11.383 0.431 1 98.75 98 TYR A O 1
ATOM 772 N N . ASP A 1 99 ? -8.094 -9.75 -0.323 1 98.19 99 ASP A N 1
ATOM 773 C CA . ASP A 1 99 ? -9.109 -8.695 -0.277 1 98.19 99 ASP A CA 1
ATOM 774 C C . ASP A 1 99 ? -8.812 -7.609 -1.307 1 98.19 99 ASP A C 1
ATOM 776 O O . ASP A 1 99 ? -7.812 -7.68 -2.021 1 98.19 99 ASP A O 1
ATOM 780 N N . THR A 1 100 ? -9.734 -6.648 -1.455 1 98.12 100 THR A N 1
ATOM 781 C CA . THR A 1 100 ? -9.664 -5.602 -2.467 1 98.12 100 THR A CA 1
ATOM 782 C C . THR A 1 100 ? -8.875 -4.402 -1.95 1 98.12 100 THR A C 1
ATOM 784 O O . THR A 1 100 ? -8.953 -4.066 -0.766 1 98.12 100 THR A O 1
ATOM 787 N N . ASN A 1 101 ? -8.109 -3.803 -2.781 1 97.25 101 ASN A N 1
ATOM 788 C CA . ASN A 1 101 ? -7.508 -2.502 -2.5 1 97.25 101 ASN A CA 1
ATOM 789 C C . ASN A 1 101 ? -7.195 -1.74 -3.783 1 97.25 101 ASN A C 1
ATOM 791 O O . ASN A 1 101 ? -6.785 -2.34 -4.781 1 97.25 101 ASN A O 1
ATOM 795 N N . SER A 1 102 ? -7.355 -0.448 -3.799 1 95.38 102 SER A N 1
ATOM 796 C CA . SER A 1 102 ? -7.078 0.392 -4.961 1 95.38 102 SER A CA 1
ATOM 797 C C . SER A 1 102 ? -6.051 1.469 -4.629 1 95.38 102 SER A C 1
ATOM 799 O O . SER A 1 102 ? -5.559 2.16 -5.523 1 95.38 102 SER A O 1
ATOM 801 N N . TRP A 1 103 ? -5.746 1.64 -3.371 1 95.12 103 TRP A N 1
ATOM 802 C CA . TRP A 1 103 ? -4.789 2.619 -2.869 1 95.12 103 TRP A CA 1
ATOM 803 C C . TRP A 1 103 ? -5.176 4.031 -3.301 1 95.12 103 TRP A C 1
ATOM 805 O O . TRP A 1 103 ? -4.332 4.793 -3.773 1 95.12 103 TRP A O 1
ATOM 815 N N 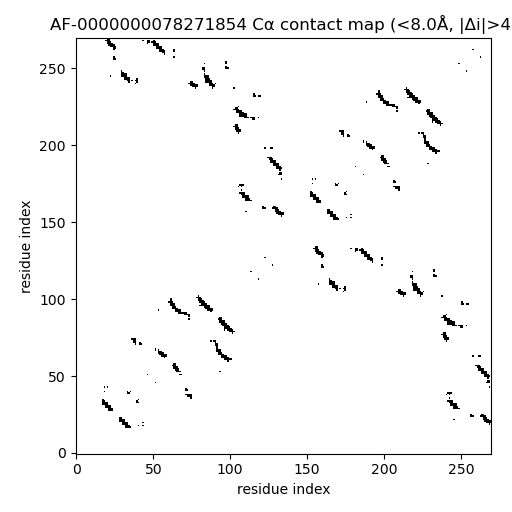. LEU A 1 104 ? -6.422 4.285 -3.285 1 96.25 104 LEU A N 1
ATOM 816 C CA . LEU A 1 104 ? -6.887 5.656 -3.469 1 96.25 104 LEU A CA 1
ATOM 817 C C . LEU A 1 104 ? -6.617 6.492 -2.225 1 96.25 104 LEU A C 1
ATOM 819 O O . LEU A 1 104 ? -6.832 6.031 -1.102 1 96.25 104 LEU A O 1
ATOM 823 N N . LEU A 1 105 ? -6.168 7.723 -2.443 1 98.31 105 LEU A N 1
ATOM 824 C CA . LEU A 1 105 ? -5.652 8.555 -1.36 1 98.31 105 LEU A CA 1
ATOM 825 C C . LEU A 1 105 ? -6.332 9.914 -1.344 1 98.31 105 LEU A C 1
ATOM 827 O O . LEU A 1 105 ? -6.859 10.367 -2.365 1 98.31 105 LEU A O 1
ATOM 831 N N . THR A 1 106 ? -6.34 10.5 -0.22 1 98.81 106 THR A N 1
ATOM 832 C CA . THR A 1 106 ? -6.793 11.875 -0.043 1 98.81 106 THR A CA 1
ATOM 833 C C . THR A 1 106 ? -5.637 12.773 0.383 1 98.81 106 THR A C 1
ATOM 835 O O . THR A 1 106 ? -4.949 12.484 1.363 1 98.81 106 THR A O 1
ATOM 838 N N . ARG A 1 107 ? -5.379 13.82 -0.397 1 98.88 107 ARG A N 1
ATOM 839 C CA . ARG A 1 107 ? -4.348 14.781 -0.008 1 98.88 107 ARG A CA 1
ATOM 840 C C . ARG A 1 107 ? -4.801 15.625 1.177 1 98.88 107 ARG A C 1
ATOM 842 O O . ARG A 1 107 ? -5.844 16.281 1.112 1 98.88 107 ARG A O 1
ATOM 849 N N . LEU A 1 108 ? -4.066 15.609 2.256 1 98.94 108 LEU A N 1
ATOM 850 C CA . LEU A 1 108 ? -4.363 16.484 3.387 1 98.94 108 LEU A CA 1
ATOM 851 C C . LEU A 1 108 ? -3.463 17.719 3.369 1 98.94 108 LEU A C 1
ATOM 853 O O . LEU A 1 108 ? -3.859 18.781 3.84 1 98.94 108 LEU A O 1
ATOM 857 N N . GLY A 1 109 ? -2.246 17.562 2.979 1 98.94 109 GLY A N 1
ATOM 858 C CA . GLY A 1 109 ? -1.341 18.688 2.982 1 98.94 109 GLY A CA 1
ATOM 859 C C . GLY A 1 109 ? 0.103 18.312 2.725 1 98.94 109 GLY A C 1
ATOM 860 O O . GLY A 1 109 ? 0.377 17.234 2.178 1 98.94 109 GLY A O 1
ATOM 861 N N . LYS A 1 110 ? 1.016 19.219 3.002 1 98.88 110 LYS A N 1
ATOM 862 C CA . LYS A 1 110 ? 2.443 19.016 2.773 1 98.88 110 LYS A CA 1
ATOM 863 C C . LYS A 1 110 ? 3.277 19.812 3.779 1 98.88 110 LYS A C 1
ATOM 865 O O . LYS A 1 110 ? 2.957 20.969 4.094 1 98.88 110 LYS A O 1
ATOM 870 N N . LEU A 1 111 ? 4.266 19.141 4.266 1 98.88 111 LEU A N 1
ATOM 871 C CA . LEU A 1 111 ? 5.219 19.859 5.113 1 98.88 111 LEU A CA 1
ATOM 872 C C . LEU A 1 111 ? 5.961 20.922 4.316 1 98.88 111 LEU A C 1
ATOM 874 O O . LEU A 1 111 ? 6.285 20.719 3.145 1 98.88 111 LEU A O 1
ATOM 878 N N . ASP A 1 112 ? 6.238 21.938 5.004 1 96.81 112 ASP A N 1
ATOM 879 C CA . ASP A 1 112 ? 6.977 23.062 4.418 1 96.81 112 ASP A CA 1
ATOM 880 C C . ASP A 1 112 ? 8.359 23.188 5.059 1 96.81 112 ASP A C 1
ATOM 882 O O . ASP A 1 112 ? 8.508 23.016 6.27 1 96.81 112 ASP A O 1
ATOM 886 N N . GLY A 1 113 ? 9.406 23.375 4.18 1 96.19 113 GLY A N 1
ATOM 887 C CA . GLY A 1 113 ? 10.695 23.812 4.699 1 96.19 113 GLY A CA 1
ATOM 888 C C . GLY A 1 113 ? 11.562 22.672 5.172 1 96.19 113 GLY A C 1
ATOM 889 O O . GLY A 1 113 ? 12.477 22.859 5.977 1 96.19 113 GLY A O 1
ATOM 890 N N . ILE A 1 114 ? 11.32 21.453 4.871 1 98.06 114 ILE A N 1
ATOM 891 C CA . ILE A 1 114 ? 12.156 20.312 5.246 1 98.06 114 ILE A CA 1
ATOM 892 C C . ILE A 1 114 ? 12.391 19.422 4.027 1 98.06 114 ILE A C 1
ATOM 894 O O . ILE A 1 114 ? 11.477 19.203 3.225 1 98.06 114 ILE A O 1
ATOM 898 N N . SER A 1 115 ? 13.57 18.922 3.883 1 98.06 115 SER A N 1
ATOM 899 C CA . SER A 1 115 ? 13.906 18.031 2.771 1 98.06 115 SER A CA 1
ATOM 900 C C . SER A 1 115 ? 13.547 16.578 3.086 1 98.06 115 SER A C 1
ATOM 902 O O . SER A 1 115 ? 13.32 16.234 4.246 1 98.06 115 SER A O 1
ATOM 904 N N . LYS A 1 116 ? 13.547 15.812 2.029 1 98.25 116 LYS A N 1
ATOM 905 C CA . LYS A 1 116 ? 13.344 14.375 2.158 1 98.25 116 LYS A CA 1
ATOM 906 C C . LYS A 1 116 ? 14.32 13.773 3.166 1 98.25 116 LYS A C 1
ATOM 908 O O . LYS A 1 116 ? 13.914 13.062 4.086 1 98.25 116 LYS A O 1
ATOM 913 N N . ASP A 1 117 ? 15.625 14.031 3.008 1 98 117 ASP A N 1
ATOM 914 C CA . ASP A 1 117 ? 16.672 13.438 3.84 1 98 117 ASP A CA 1
ATOM 915 C C . ASP A 1 117 ? 16.531 13.883 5.293 1 98 117 ASP A C 1
ATOM 917 O O . ASP A 1 117 ? 16.703 13.078 6.211 1 98 117 ASP A O 1
ATOM 921 N N . GLU A 1 118 ? 16.203 15.125 5.523 1 98.38 118 GLU A N 1
ATOM 922 C CA . GLU A 1 118 ? 16 15.648 6.871 1 98.38 118 GLU A CA 1
ATOM 923 C C . GLU A 1 118 ? 14.797 15.008 7.539 1 98.38 118 GLU A C 1
ATOM 925 O O . GLU A 1 118 ? 14.836 14.656 8.719 1 98.38 118 GLU A O 1
ATOM 930 N N . LEU A 1 119 ? 13.758 14.906 6.781 1 98.75 119 LEU A N 1
ATOM 931 C CA . LEU A 1 119 ? 12.555 14.297 7.328 1 98.75 119 LEU A CA 1
ATOM 932 C C . LEU A 1 119 ? 12.812 12.844 7.719 1 98.75 119 LEU A C 1
ATOM 934 O O . LEU A 1 119 ? 12.398 12.398 8.789 1 98.75 119 LEU A O 1
ATOM 938 N N . LYS A 1 120 ? 13.43 12.07 6.828 1 97.88 120 LYS A N 1
ATOM 939 C CA . LYS A 1 120 ? 13.766 10.68 7.117 1 97.88 120 LYS A CA 1
ATOM 940 C C . LYS A 1 120 ? 14.578 10.562 8.406 1 97.88 120 LYS A C 1
ATOM 942 O O . LYS A 1 120 ? 14.305 9.703 9.242 1 97.88 120 LYS A O 1
ATOM 947 N N . LYS A 1 121 ? 15.578 11.406 8.547 1 97.62 121 LYS A N 1
ATOM 948 C CA . LYS A 1 121 ? 16.406 11.414 9.75 1 97.62 121 LYS A CA 1
ATOM 949 C C . LYS A 1 121 ? 15.57 11.727 10.984 1 97.62 121 LYS A C 1
ATOM 951 O O . LYS A 1 121 ? 15.734 11.086 12.031 1 97.62 121 LYS A O 1
ATOM 956 N N . LEU A 1 122 ? 14.742 12.695 10.891 1 98.31 122 LEU A N 1
ATOM 957 C CA . LEU A 1 122 ? 13.891 13.133 11.992 1 98.31 122 LEU A CA 1
ATOM 958 C C . LEU A 1 122 ? 12.953 12.016 12.43 1 98.31 122 LEU A C 1
ATOM 960 O O . LEU A 1 122 ? 12.773 11.781 13.633 1 98.31 122 LEU A O 1
ATOM 964 N N . LEU A 1 123 ? 12.359 11.289 11.508 1 98.5 123 LEU A N 1
ATOM 965 C CA . LEU A 1 123 ? 11.414 10.219 11.789 1 98.5 123 LEU A CA 1
ATOM 966 C C . LEU A 1 123 ? 12.125 9 12.375 1 98.5 123 LEU A C 1
ATOM 968 O O . LEU A 1 123 ? 11.57 8.305 13.227 1 98.5 123 LEU A O 1
ATOM 972 N N . GLY A 1 124 ? 13.281 8.695 11.828 1 96.88 124 GLY A N 1
ATOM 973 C CA . GLY A 1 124 ? 14.062 7.574 12.32 1 96.88 124 GLY A CA 1
ATOM 974 C C . GLY A 1 124 ? 13.555 6.234 11.82 1 96.88 124 GLY A C 1
ATOM 975 O O . GLY A 1 124 ? 12.742 6.176 10.891 1 96.88 124 GLY A O 1
ATOM 976 N N . THR A 1 125 ? 14.023 4.988 12.344 1 93.5 125 THR A N 1
ATOM 977 C CA . THR A 1 125 ? 13.773 3.648 11.828 1 93.5 125 THR A CA 1
ATOM 978 C C . THR A 1 125 ? 12.625 2.982 12.578 1 93.5 125 THR A C 1
ATOM 980 O O . THR A 1 125 ? 12.023 2.027 12.078 1 93.5 125 THR A O 1
ATOM 983 N N . GLY A 1 126 ? 12.25 3.467 13.695 1 92.75 126 GLY A N 1
ATOM 984 C CA . GLY A 1 126 ? 11.188 2.871 14.492 1 92.75 126 GLY A CA 1
ATOM 985 C C . GLY A 1 126 ? 9.922 3.701 14.5 1 92.75 126 GLY A C 1
ATOM 986 O O . GLY A 1 126 ? 9.656 4.453 13.562 1 92.75 126 GLY A O 1
ATOM 987 N N . ASP A 1 127 ? 9.109 3.369 15.398 1 97.56 127 ASP A N 1
ATOM 988 C CA . ASP A 1 127 ? 7.875 4.137 15.539 1 97.56 127 ASP A CA 1
ATOM 989 C C . ASP A 1 127 ? 8.172 5.605 15.828 1 97.56 127 ASP A C 1
ATOM 991 O O . ASP A 1 127 ? 9.227 5.938 16.359 1 97.56 127 ASP A O 1
ATOM 995 N N . ALA A 1 128 ? 7.332 6.434 15.391 1 98.5 128 ALA A N 1
ATOM 996 C CA . ALA A 1 128 ? 7.445 7.863 15.648 1 98.5 128 ALA A CA 1
ATOM 997 C C . ALA A 1 128 ? 6.156 8.422 16.25 1 98.5 128 ALA A C 1
ATOM 999 O O . ALA A 1 128 ? 5.059 8.07 15.805 1 98.5 128 ALA A O 1
ATOM 1000 N N . LYS A 1 129 ? 6.297 9.227 17.25 1 98.69 129 LYS A N 1
ATOM 1001 C CA . LYS A 1 129 ? 5.176 10 17.766 1 98.69 129 LYS A CA 1
ATOM 1002 C C . LYS A 1 129 ? 5.035 11.328 17.031 1 98.69 129 LYS A C 1
ATOM 1004 O O . LYS A 1 129 ? 5.965 12.141 17.016 1 98.69 129 LYS A O 1
ATOM 1009 N N . ILE A 1 130 ? 3.898 11.586 16.391 1 98.94 130 ILE A N 1
ATOM 1010 C CA . ILE A 1 130 ? 3.645 12.789 15.609 1 98.94 130 ILE A CA 1
ATOM 1011 C C . ILE A 1 130 ? 2.52 13.594 16.25 1 98.94 130 ILE A C 1
ATOM 1013 O O . ILE A 1 130 ? 1.438 13.07 16.516 1 98.94 130 ILE A O 1
ATOM 1017 N N . ARG A 1 131 ? 2.775 14.781 16.547 1 98.94 131 ARG A N 1
ATOM 1018 C CA . ARG A 1 131 ? 1.758 15.68 17.078 1 98.94 131 ARG A CA 1
ATOM 1019 C C . ARG A 1 131 ? 1.305 16.688 16.031 1 98.94 131 ARG A C 1
ATOM 1021 O O . ARG A 1 131 ? 2.131 17.359 15.406 1 98.94 131 ARG A O 1
ATOM 1028 N N . LEU A 1 132 ? 0.053 16.781 15.797 1 98.94 132 LEU A N 1
ATOM 1029 C CA . LEU A 1 132 ? -0.556 17.781 14.922 1 98.94 132 LEU A CA 1
ATOM 1030 C C . LEU A 1 132 ? -1.23 18.875 15.75 1 98.94 132 LEU A C 1
ATOM 1032 O O . LEU A 1 132 ? -1.921 18.578 16.719 1 98.94 132 LEU A O 1
ATOM 1036 N N . SER A 1 133 ? -1.025 20.094 15.352 1 98.88 133 SER A N 1
ATOM 1037 C CA . SER A 1 133 ? -1.619 21.203 16.094 1 98.88 133 SER A CA 1
ATOM 1038 C C . SER A 1 133 ? -1.855 22.406 15.195 1 98.88 133 SER A C 1
ATOM 1040 O O . SER A 1 133 ? -1.307 22.484 14.094 1 98.88 133 SER A O 1
ATOM 1042 N N . VAL A 1 134 ? -2.74 23.328 15.508 1 98.38 134 VAL A N 1
ATOM 1043 C CA . VAL A 1 134 ? -2.945 24.562 14.773 1 98.38 134 VAL A CA 1
ATOM 1044 C C . VAL A 1 134 ? -2.221 25.719 15.477 1 98.38 134 VAL A C 1
ATOM 1046 O O . VAL A 1 134 ? -2.064 26.797 14.914 1 98.38 134 VAL A O 1
ATOM 1049 N N . ARG A 1 135 ? -1.86 25.5 16.688 1 90.06 135 ARG A N 1
ATOM 1050 C CA . ARG A 1 135 ? -1.116 26.516 17.422 1 90.06 135 ARG A CA 1
ATOM 1051 C C . ARG A 1 135 ? 0.141 25.922 18.047 1 90.06 135 ARG A C 1
ATOM 1053 O O . ARG A 1 135 ? 0.205 24.734 18.312 1 90.06 135 ARG A O 1
ATOM 1060 N N . MET B 1 1 ? -13.461 71.562 -13.672 1 37.28 1 MET B N 1
ATOM 1061 C CA . MET B 1 1 ? -12.688 70.312 -13.938 1 37.28 1 MET B CA 1
ATOM 1062 C C . MET B 1 1 ? -12.898 69.312 -12.828 1 37.28 1 MET B C 1
ATOM 1064 O O . MET B 1 1 ? -12.555 69.562 -11.672 1 37.28 1 MET B O 1
ATOM 1068 N N . ARG B 1 2 ? -14.047 68.5 -12.906 1 45.03 2 ARG B N 1
ATOM 1069 C CA . ARG B 1 2 ? -14.484 67.438 -11.984 1 45.03 2 ARG B CA 1
ATOM 1070 C C . ARG B 1 2 ? -13.477 66.312 -11.93 1 45.03 2 ARG B C 1
ATOM 1072 O O . ARG B 1 2 ? -13.18 65.688 -12.945 1 45.03 2 ARG B O 1
ATOM 1079 N N . VAL B 1 3 ? -12.367 66.438 -11.109 1 46.75 3 VAL B N 1
ATOM 1080 C CA . VAL B 1 3 ? -11.383 65.438 -10.844 1 46.75 3 VAL B CA 1
ATOM 1081 C C . VAL B 1 3 ? -12.086 64.125 -10.344 1 46.75 3 VAL B C 1
ATOM 1083 O O . VAL B 1 3 ? -12.734 64.188 -9.289 1 46.75 3 VAL B O 1
ATOM 1086 N N . ILE B 1 4 ? -12.68 63.344 -11.273 1 47.66 4 ILE B N 1
ATOM 1087 C CA . ILE B 1 4 ? -13.203 62.031 -10.922 1 47.66 4 ILE B CA 1
ATOM 1088 C C . ILE B 1 4 ? -12.094 61.156 -10.336 1 47.66 4 ILE B C 1
ATOM 1090 O O . ILE B 1 4 ? -11.07 60.938 -10.992 1 47.66 4 ILE B O 1
ATOM 1094 N N . LEU B 1 5 ? -11.789 61.219 -9.047 1 43.22 5 LEU B N 1
ATOM 1095 C CA . LEU B 1 5 ? -10.906 60.312 -8.312 1 43.22 5 LEU B CA 1
ATOM 1096 C C . LEU B 1 5 ? -11.367 58.875 -8.469 1 43.22 5 LEU B C 1
ATOM 1098 O O . LEU B 1 5 ? -12.492 58.531 -8.094 1 43.22 5 LEU B O 1
ATOM 1102 N N . SER B 1 6 ? -10.977 58.219 -9.609 1 46.38 6 SER B N 1
ATOM 1103 C CA . SER B 1 6 ? -11.227 56.812 -9.734 1 46.38 6 SER B CA 1
ATOM 1104 C C . SER B 1 6 ? -10.703 56.031 -8.523 1 46.38 6 SER B C 1
ATOM 1106 O O . SER B 1 6 ? -9.523 56.156 -8.18 1 46.38 6 SER B O 1
ATOM 1108 N N . LEU B 1 7 ? -11.5 55.781 -7.508 1 43.12 7 LEU B N 1
ATOM 1109 C CA . LEU B 1 7 ? -11.188 54.844 -6.445 1 43.12 7 LEU B CA 1
ATOM 1110 C C . LEU B 1 7 ? -10.859 53.469 -7.023 1 43.12 7 LEU B C 1
ATOM 1112 O O . LEU B 1 7 ? -11.734 52.812 -7.598 1 43.12 7 LEU B O 1
ATOM 1116 N N . PHE B 1 8 ? -9.688 53.219 -7.609 1 40.78 8 PHE B N 1
ATOM 1117 C CA . PHE B 1 8 ? -9.25 51.844 -7.863 1 40.78 8 PHE B CA 1
ATOM 1118 C C . PHE B 1 8 ? -9.438 50.969 -6.625 1 40.78 8 PHE B C 1
ATOM 1120 O O . PHE B 1 8 ? -8.758 51.156 -5.617 1 40.78 8 PHE B O 1
ATOM 1127 N N . CYS B 1 9 ? -10.648 50.5 -6.34 1 38.91 9 CYS B N 1
ATOM 1128 C CA . CYS B 1 9 ? -10.781 49.469 -5.32 1 38.91 9 CYS B CA 1
ATOM 1129 C C . CYS B 1 9 ? -9.883 48.281 -5.637 1 38.91 9 CYS B C 1
ATOM 1131 O O . CYS B 1 9 ? -10.109 47.562 -6.621 1 38.91 9 CYS B O 1
ATOM 1133 N N . LEU B 1 10 ? -8.555 48.344 -5.512 1 41 10 LEU B N 1
ATOM 1134 C CA . LEU B 1 10 ? -7.762 47.125 -5.438 1 41 10 LEU B CA 1
ATOM 1135 C C . LEU B 1 10 ? -8.453 46.094 -4.57 1 41 10 LEU B C 1
ATOM 1137 O O . LEU B 1 10 ? -8.523 46.219 -3.346 1 41 10 LEU B O 1
ATOM 1141 N N . PHE B 1 11 ? -9.562 45.562 -5.031 1 36.78 11 PHE B N 1
ATOM 1142 C CA . PHE B 1 11 ? -9.914 44.312 -4.371 1 36.78 11 PHE B CA 1
ATOM 1143 C C . PHE B 1 11 ? -8.695 43.406 -4.25 1 36.78 11 PHE B C 1
ATOM 1145 O O . PHE B 1 11 ? -8.164 42.906 -5.258 1 36.78 11 PHE B O 1
ATOM 1152 N N . SER B 1 12 ? -7.828 43.656 -3.387 1 37.72 12 SER B N 1
ATOM 1153 C CA . SER B 1 12 ? -6.91 42.594 -2.998 1 37.72 12 SER B CA 1
ATOM 1154 C C . SER B 1 12 ? -7.602 41.25 -3.023 1 37.72 12 SER B C 1
ATOM 1156 O O . SER B 1 12 ? -8.656 41.062 -2.41 1 37.72 12 SER B O 1
ATOM 1158 N N . PHE B 1 13 ? -7.75 40.469 -4.094 1 38.62 13 PHE B N 1
ATOM 1159 C CA . PHE B 1 13 ? -7.996 39.062 -3.957 1 38.62 13 PHE B CA 1
ATOM 1160 C C . PHE B 1 13 ? -7.559 38.562 -2.586 1 38.62 13 PHE B C 1
ATOM 1162 O O . PHE B 1 13 ? -6.402 38.719 -2.195 1 38.62 13 PHE B O 1
ATOM 1169 N N . VAL B 1 14 ? -8.367 38.625 -1.52 1 38.38 14 VAL B N 1
ATOM 1170 C CA . VAL B 1 14 ? -8.164 37.812 -0.337 1 38.38 14 VAL B CA 1
ATOM 1171 C C . VAL B 1 14 ? -7.457 36.5 -0.73 1 38.38 14 VAL B C 1
ATOM 1173 O O . VAL B 1 14 ? -7.969 35.719 -1.538 1 38.38 14 VAL B O 1
ATOM 1176 N N . LEU B 1 15 ? -6.324 36.406 -1.298 1 46.81 15 LEU B N 1
ATOM 1177 C CA . LEU B 1 15 ? -5.566 35.156 -1.35 1 46.81 15 LEU B CA 1
ATOM 1178 C C . LEU B 1 15 ? -6.078 34.156 -0.312 1 46.81 15 LEU B C 1
ATOM 1180 O O . LEU B 1 15 ? -6.082 34.469 0.885 1 46.81 15 LEU B O 1
ATOM 1184 N N . GLY B 1 16 ? -7.324 33.719 -0.448 1 53.5 16 GLY B N 1
ATOM 1185 C CA . GLY B 1 16 ? -7.953 32.781 0.465 1 53.5 16 GLY B CA 1
ATOM 1186 C C . GLY B 1 16 ? -6.973 32.125 1.428 1 53.5 16 GLY B C 1
ATOM 1187 O O . GLY B 1 16 ? -5.891 31.688 1.023 1 53.5 16 GLY B O 1
ATOM 1188 N N . GLU B 1 17 ? -6.828 32.594 2.609 1 68.62 17 GLU B N 1
ATOM 1189 C CA . GLU B 1 17 ? -5.938 32.156 3.688 1 68.62 17 GLU B CA 1
ATOM 1190 C C . GLU B 1 17 ? -5.785 30.656 3.713 1 68.62 17 GLU B C 1
ATOM 1192 O O . GLU B 1 17 ? -6.777 29.922 3.758 1 68.62 17 GLU B O 1
ATOM 1197 N N . LYS B 1 18 ? -4.691 30.062 3.162 1 88.19 18 LYS B N 1
ATOM 1198 C CA . LYS B 1 18 ? -4.359 28.656 3.25 1 88.19 18 LYS B CA 1
ATOM 1199 C C . LYS B 1 18 ? -4.336 28.188 4.703 1 88.19 18 LYS B C 1
ATOM 1201 O O . LYS B 1 18 ? -3.826 28.875 5.578 1 88.19 18 LYS B O 1
ATOM 1206 N N . MET B 1 19 ? -5.07 27.156 4.992 1 97 19 MET B N 1
ATOM 1207 C CA . MET B 1 19 ? -5.008 26.562 6.324 1 97 19 MET B CA 1
ATOM 1208 C C . MET B 1 19 ? -3.619 25.984 6.598 1 97 19 MET B C 1
ATOM 1210 O O . MET B 1 19 ? -3.076 25.25 5.781 1 97 19 MET B O 1
ATOM 1214 N N . GLU B 1 20 ? -3.035 26.453 7.695 1 98.19 20 GLU B N 1
ATOM 1215 C CA . GLU B 1 20 ? -1.729 25.969 8.133 1 98.19 20 GLU B CA 1
ATOM 1216 C C . GLU B 1 20 ? -1.821 25.266 9.484 1 98.19 20 GLU B C 1
ATOM 1218 O O . GLU B 1 20 ? -2.566 25.703 10.367 1 98.19 20 GLU B O 1
ATOM 1223 N N . ILE B 1 21 ? -1 24.219 9.602 1 98.88 21 ILE B N 1
ATOM 1224 C CA . ILE B 1 21 ? -0.89 23.547 10.883 1 98.88 21 ILE B CA 1
ATOM 1225 C C . ILE B 1 21 ? 0.579 23.281 11.203 1 98.88 21 ILE B C 1
ATOM 1227 O O . ILE B 1 21 ? 1.462 23.594 10.406 1 98.88 21 ILE B O 1
ATOM 1231 N N . PHE B 1 22 ? 0.721 22.719 12.367 1 98.88 22 PHE B N 1
ATOM 1232 C CA . PHE B 1 22 ? 2.066 22.328 12.758 1 98.88 22 PHE B CA 1
ATOM 1233 C C . PHE B 1 22 ? 2.146 20.812 12.984 1 98.88 22 PHE B C 1
ATOM 1235 O O . PHE B 1 22 ? 1.215 20.219 13.523 1 98.88 22 PHE B O 1
ATOM 1242 N N . VAL B 1 23 ? 3.238 20.25 12.523 1 98.94 23 VAL B N 1
ATOM 1243 C CA . VAL B 1 23 ? 3.6 18.859 12.75 1 98.94 23 VAL B CA 1
ATOM 1244 C C . VAL B 1 23 ? 4.863 18.781 13.602 1 98.94 23 VAL B C 1
ATOM 1246 O O . VAL B 1 23 ? 5.938 19.219 13.18 1 98.94 23 VAL B O 1
ATOM 1249 N N . THR B 1 24 ? 4.707 18.234 14.75 1 98.88 24 THR B N 1
ATOM 1250 C CA . THR B 1 24 ? 5.852 18.141 15.648 1 98.88 24 THR B CA 1
ATOM 1251 C C . THR B 1 24 ? 6.336 16.703 15.773 1 98.88 24 THR B C 1
ATOM 1253 O O . THR B 1 24 ? 5.547 15.805 16.062 1 98.88 24 THR B O 1
ATOM 1256 N N . ILE B 1 25 ? 7.566 16.484 15.555 1 98.75 25 ILE B N 1
ATOM 1257 C CA . ILE B 1 25 ? 8.266 15.211 15.688 1 98.75 25 ILE B CA 1
ATOM 1258 C C . ILE B 1 25 ? 9.492 15.383 16.578 1 98.75 25 ILE B C 1
ATOM 1260 O O . ILE B 1 25 ? 10.359 16.203 16.297 1 98.75 25 ILE B O 1
ATOM 1264 N N . LYS B 1 26 ? 9.453 14.57 17.641 1 97.25 26 LYS B N 1
ATOM 1265 C CA . LYS B 1 26 ? 10.492 14.781 18.641 1 97.25 26 LYS B CA 1
ATOM 1266 C C . LYS B 1 26 ? 10.547 16.234 19.078 1 97.25 26 LYS B C 1
ATOM 1268 O O . LYS B 1 26 ? 9.547 16.781 19.547 1 97.25 26 LYS B O 1
ATOM 1273 N N . GLU B 1 27 ? 11.586 16.969 18.875 1 96.62 27 GLU B N 1
ATOM 1274 C CA . GLU B 1 27 ? 11.711 18.344 19.359 1 96.62 27 GLU B CA 1
ATOM 1275 C C . GLU B 1 27 ? 11.547 19.344 18.219 1 96.62 27 GLU B C 1
ATOM 1277 O O . GLU B 1 27 ? 11.672 20.547 18.422 1 96.62 27 GLU B O 1
ATOM 1282 N N . GLN B 1 28 ? 11.188 18.906 17.125 1 98.31 28 GLN B N 1
ATOM 1283 C CA . GLN B 1 28 ? 11.125 19.797 15.969 1 98.31 28 GLN B CA 1
ATOM 1284 C C . GLN B 1 28 ? 9.68 20.094 15.578 1 98.31 28 GLN B C 1
ATOM 1286 O O . GLN B 1 28 ? 8.898 19.172 15.344 1 98.31 28 GLN B O 1
ATOM 1291 N N . LYS B 1 29 ? 9.328 21.297 15.531 1 98.56 29 LYS B N 1
ATOM 1292 C CA . LYS B 1 29 ? 8.016 21.766 15.086 1 98.56 29 LYS B CA 1
ATOM 1293 C C . LYS B 1 29 ? 8.078 22.266 13.641 1 98.56 29 LYS B C 1
ATOM 1295 O O . LYS B 1 29 ? 8.773 23.234 13.336 1 98.56 29 LYS B O 1
ATOM 1300 N N . LEU B 1 30 ? 7.34 21.625 12.781 1 98.81 30 LEU B N 1
ATOM 1301 C CA . LEU B 1 30 ? 7.344 21.922 11.359 1 98.81 30 LEU B CA 1
ATOM 1302 C C . LEU B 1 30 ? 6.016 22.531 10.93 1 98.81 30 LEU B C 1
ATOM 1304 O O . LEU B 1 30 ? 4.961 22.172 11.445 1 98.81 30 LEU B O 1
ATOM 1308 N N . LYS B 1 31 ? 6.059 23.375 9.961 1 98.69 31 LYS B N 1
ATOM 1309 C CA . LYS B 1 31 ? 4.844 23.922 9.359 1 98.69 31 LYS B CA 1
ATOM 1310 C C . LYS B 1 31 ? 4.348 23.047 8.219 1 98.69 31 LYS B C 1
ATOM 1312 O O . LYS B 1 31 ? 5.145 22.5 7.453 1 98.69 31 LYS B O 1
ATOM 1317 N N . ALA B 1 32 ? 3.068 22.953 8.141 1 98.88 32 ALA B N 1
ATOM 1318 C CA . ALA B 1 32 ? 2.43 22.281 7.012 1 98.88 32 ALA B CA 1
ATOM 1319 C C . ALA B 1 32 ? 1.294 23.141 6.445 1 98.88 32 ALA B C 1
ATOM 1321 O O . ALA B 1 32 ? 0.542 23.75 7.195 1 98.88 32 ALA B O 1
ATOM 1322 N N . VAL B 1 33 ? 1.168 23.109 5.145 1 98.75 33 VAL B N 1
ATOM 1323 C CA . VAL B 1 33 ? 0.054 23.766 4.469 1 98.75 33 VAL B CA 1
ATOM 1324 C C . VAL B 1 33 ? -0.974 22.719 4.031 1 98.75 33 VAL B C 1
ATOM 1326 O O . VAL B 1 33 ? -0.631 21.75 3.367 1 98.75 33 VAL B O 1
ATOM 1329 N N . LEU B 1 34 ? -2.184 22.953 4.453 1 98.81 34 LEU B N 1
ATOM 1330 C CA . LEU B 1 34 ? -3.234 21.984 4.156 1 98.81 34 LEU B CA 1
ATOM 1331 C C . LEU B 1 34 ? -3.816 22.219 2.768 1 98.81 34 LEU B C 1
ATOM 1333 O O . LEU B 1 34 ? -3.812 23.359 2.271 1 98.81 34 LEU B O 1
ATOM 1337 N N . ALA B 1 35 ? -4.305 21.172 2.178 1 98.62 35 ALA B N 1
ATOM 1338 C CA . ALA B 1 35 ? -4.988 21.234 0.89 1 98.62 35 ALA B CA 1
ATOM 1339 C C . ALA B 1 35 ? -6.34 21.938 1.02 1 98.62 35 ALA B C 1
ATOM 1341 O O . ALA B 1 35 ? -6.867 22.078 2.125 1 98.62 35 ALA B O 1
ATOM 1342 N N . GLU B 1 36 ? -6.871 22.328 -0.145 1 97.94 36 GLU B N 1
ATOM 1343 C CA . GLU B 1 36 ? -8.195 22.938 -0.177 1 97.94 36 GLU B CA 1
ATOM 1344 C C . GLU B 1 36 ? -9.273 21.922 -0.525 1 97.94 36 GLU B C 1
ATOM 1346 O O . GLU B 1 36 ? -9.766 21.891 -1.655 1 97.94 36 GLU B O 1
ATOM 1351 N N . ASN B 1 37 ? -9.664 21.156 0.429 1 98.38 37 ASN B N 1
ATOM 1352 C CA . ASN B 1 37 ? -10.734 20.172 0.291 1 98.38 37 ASN B CA 1
ATOM 1353 C C . ASN B 1 37 ? -11.422 19.906 1.625 1 98.38 37 ASN B C 1
ATOM 1355 O O . ASN B 1 37 ? -10.977 20.391 2.668 1 98.38 37 ASN B O 1
ATOM 1359 N N . SER B 1 38 ? -12.508 19.188 1.594 1 98.56 38 SER B N 1
ATOM 1360 C CA . SER B 1 38 ? -13.328 18.984 2.781 1 98.56 38 SER B CA 1
ATOM 1361 C C . SER B 1 38 ? -12.594 18.141 3.824 1 98.56 38 SER B C 1
ATOM 1363 O O . SER B 1 38 ? -12.836 18.281 5.023 1 98.56 38 SER B O 1
ATOM 1365 N N . SER B 1 39 ? -11.711 17.25 3.42 1 98.81 39 SER B N 1
ATOM 1366 C CA . SER B 1 39 ? -10.961 16.406 4.344 1 98.81 39 SER B CA 1
ATOM 1367 C C . SER B 1 39 ? -9.984 17.234 5.18 1 98.81 39 SER B C 1
ATOM 1369 O O . SER B 1 39 ? -9.945 17.109 6.402 1 98.81 39 SER B O 1
ATOM 1371 N N . ALA B 1 40 ? -9.242 18.031 4.516 1 98.81 40 ALA B N 1
ATOM 1372 C CA . ALA B 1 40 ? -8.281 18.906 5.188 1 98.81 40 ALA B CA 1
ATOM 1373 C C . ALA B 1 40 ? -8.992 19.891 6.105 1 98.81 40 ALA B C 1
ATOM 1375 O O . ALA B 1 40 ? -8.531 20.156 7.219 1 98.81 40 ALA B O 1
ATOM 1376 N N . LYS B 1 41 ? -10.062 20.422 5.633 1 98.62 41 LYS B N 1
ATOM 1377 C CA . LYS B 1 41 ? -10.852 21.328 6.457 1 98.62 41 LYS B CA 1
ATOM 1378 C C . LYS B 1 41 ? -11.352 20.641 7.723 1 98.62 41 LYS B C 1
ATOM 1380 O O . LYS B 1 41 ? -11.312 21.219 8.812 1 98.62 41 LYS B O 1
ATOM 1385 N N . ALA B 1 42 ? -11.805 19.438 7.574 1 98.81 42 ALA B N 1
ATOM 1386 C CA . ALA B 1 42 ? -12.273 18.672 8.727 1 98.81 42 ALA B CA 1
ATOM 1387 C C . ALA B 1 42 ? -11.141 18.406 9.711 1 98.81 42 ALA B C 1
ATOM 1389 O O . ALA B 1 42 ? -11.344 18.484 10.93 1 98.81 42 ALA B O 1
ATOM 1390 N N . LEU B 1 43 ? -9.992 18.062 9.219 1 98.88 43 LEU B N 1
ATOM 1391 C CA . LEU B 1 43 ? -8.844 17.875 10.102 1 98.88 43 LEU B CA 1
ATOM 1392 C C . LEU B 1 43 ? -8.555 19.156 10.875 1 98.88 43 LEU B C 1
ATOM 1394 O O . LEU B 1 43 ? -8.336 19.109 12.094 1 98.88 43 LEU B O 1
ATOM 1398 N N . TYR B 1 44 ? -8.523 20.266 10.203 1 98.75 44 TYR B N 1
ATOM 1399 C CA . TYR B 1 44 ? -8.258 21.547 10.836 1 98.75 44 TYR B CA 1
ATOM 1400 C C . TYR B 1 44 ? -9.242 21.812 11.969 1 98.75 44 TYR B C 1
ATOM 1402 O O . TYR B 1 44 ? -8.852 22.219 13.062 1 98.75 44 TYR B O 1
ATOM 1410 N N . LYS B 1 45 ? -10.461 21.578 11.672 1 98.44 45 LYS B N 1
ATOM 1411 C CA . LYS B 1 45 ? -11.5 21.797 12.672 1 98.44 45 LYS B CA 1
ATOM 1412 C C . LYS B 1 45 ? -11.273 20.906 13.898 1 98.44 45 LYS B C 1
ATOM 1414 O O . LYS B 1 45 ? -11.461 21.344 15.031 1 98.44 45 LYS B O 1
ATOM 1419 N N . GLU B 1 46 ? -10.914 19.641 13.656 1 98.69 46 GLU B N 1
ATOM 1420 C CA . GLU B 1 46 ? -10.602 18.766 14.773 1 98.69 46 GLU B CA 1
ATOM 1421 C C . GLU B 1 46 ? -9.445 19.312 15.609 1 98.69 46 GLU B C 1
ATOM 1423 O O . GLU B 1 46 ? -9.461 19.234 16.844 1 98.69 46 GLU B O 1
ATOM 1428 N N . LEU B 1 47 ? -8.492 19.859 14.922 1 98.81 47 LEU B N 1
ATOM 1429 C CA . LEU B 1 47 ? -7.301 20.344 15.609 1 98.81 47 LEU B CA 1
ATOM 1430 C C . LEU B 1 47 ? -7.609 21.609 16.406 1 98.81 47 LEU B C 1
ATOM 1432 O O . LEU B 1 47 ? -6.922 21.906 17.391 1 98.81 47 LEU B O 1
ATOM 1436 N N . GLU B 1 48 ? -8.617 22.359 15.977 1 98.31 48 GLU B N 1
ATOM 1437 C CA . GLU B 1 48 ? -9.062 23.516 16.75 1 98.31 48 GLU B CA 1
ATOM 1438 C C . GLU B 1 48 ? -9.578 23.109 18.109 1 98.31 48 GLU B C 1
ATOM 1440 O O . GLU B 1 48 ? -9.523 23.891 19.062 1 98.31 48 GLU B O 1
ATOM 1445 N N . LYS B 1 49 ? -10.055 21.906 18.125 1 98.12 49 LYS B N 1
ATOM 1446 C CA . LYS B 1 49 ? -10.57 21.391 19.391 1 98.12 49 LYS B CA 1
ATOM 1447 C C . LYS B 1 49 ? -9.43 20.953 20.312 1 98.12 49 LYS B C 1
ATOM 1449 O O . LYS B 1 49 ? -9.617 20.844 21.531 1 98.12 49 LYS B O 1
ATOM 1454 N N . GLY B 1 50 ? -8.328 20.547 19.75 1 98.44 50 GLY B N 1
ATOM 1455 C CA . GLY B 1 50 ? -7.16 20.078 20.484 1 98.44 50 GLY B CA 1
ATOM 1456 C C . GLY B 1 50 ? -6.141 19.375 19.609 1 98.44 50 GLY B C 1
ATOM 1457 O O . GLY B 1 50 ? -6.465 18.938 18.5 1 98.44 50 GLY B O 1
ATOM 1458 N N . ASP B 1 51 ? -4.914 19.312 20.125 1 98.88 51 ASP B N 1
ATOM 1459 C CA . ASP B 1 51 ? -3.863 18.609 19.406 1 98.88 51 ASP B CA 1
ATOM 1460 C C . ASP B 1 51 ? -4.227 17.141 19.188 1 98.88 51 ASP B C 1
ATOM 1462 O O . ASP B 1 51 ? -4.938 16.547 20 1 98.88 51 ASP B O 1
ATOM 1466 N N . ILE B 1 52 ? -3.736 16.609 18.156 1 98.88 52 ILE B N 1
ATOM 1467 C CA . ILE B 1 52 ? -3.855 15.18 17.906 1 98.88 52 ILE B CA 1
ATOM 1468 C C . ILE B 1 52 ? -2.477 14.531 17.969 1 98.88 52 ILE B C 1
ATOM 1470 O O . ILE B 1 52 ? -1.515 15.031 17.391 1 98.88 52 ILE B O 1
ATOM 1474 N N . ILE B 1 53 ? -2.342 13.492 18.703 1 98.88 53 ILE B N 1
ATOM 1475 C CA . ILE B 1 53 ? -1.114 12.711 18.766 1 98.88 53 ILE B CA 1
ATOM 1476 C C . ILE B 1 53 ? -1.299 11.391 18.016 1 98.88 53 ILE B C 1
ATOM 1478 O O . ILE B 1 53 ? -2.258 10.656 18.281 1 98.88 53 ILE B O 1
ATOM 1482 N N . ILE B 1 54 ? -0.434 11.125 17.109 1 98.88 54 ILE B N 1
ATOM 1483 C CA . ILE B 1 54 ? -0.469 9.914 16.297 1 98.88 54 ILE B CA 1
ATOM 1484 C C . ILE B 1 54 ? 0.756 9.055 16.594 1 98.88 54 ILE B C 1
ATOM 1486 O O . ILE B 1 54 ? 1.893 9.516 16.484 1 98.88 54 ILE B O 1
ATOM 1490 N N . ASN B 1 55 ? 0.583 7.859 17.047 1 98.75 55 ASN B N 1
ATOM 1491 C CA . ASN B 1 55 ? 1.65 6.867 17.078 1 98.75 55 ASN B CA 1
ATOM 1492 C C . ASN B 1 55 ? 1.809 6.176 15.727 1 98.75 55 ASN B C 1
ATOM 1494 O O . ASN B 1 55 ? 0.994 5.328 15.359 1 98.75 55 ASN B O 1
ATOM 1498 N N . ALA B 1 56 ? 2.877 6.535 15.016 1 98.75 56 ALA B N 1
ATOM 1499 C CA . ALA B 1 56 ? 3.021 6.125 13.617 1 98.75 56 ALA B CA 1
ATOM 1500 C C . ALA B 1 56 ? 4.137 5.094 13.469 1 98.75 56 ALA B C 1
ATOM 1502 O O . ALA B 1 56 ? 5.176 5.191 14.117 1 98.75 56 ALA B O 1
ATOM 1503 N N . SER B 1 57 ? 3.918 4.168 12.664 1 98.31 57 SER B N 1
ATOM 1504 C CA . SER B 1 57 ? 4.887 3.119 12.375 1 98.31 57 SER B CA 1
ATOM 1505 C C . SER B 1 57 ? 5.352 3.186 10.922 1 98.31 57 SER B C 1
ATOM 1507 O O . SER B 1 57 ? 4.641 3.713 10.062 1 98.31 57 SER B O 1
ATOM 1509 N N . ASP B 1 58 ? 6.57 2.619 10.742 1 97.5 58 ASP B N 1
ATOM 1510 C CA . ASP B 1 58 ? 7.07 2.527 9.367 1 97.5 58 ASP B CA 1
ATOM 1511 C C . ASP B 1 58 ? 6.172 1.63 8.523 1 97.5 58 ASP B C 1
ATOM 1513 O O . ASP B 1 58 ? 5.723 0.578 8.977 1 97.5 58 ASP B O 1
ATOM 1517 N N . TYR B 1 59 ? 5.848 2.035 7.352 1 95.56 59 TYR B N 1
ATOM 1518 C CA . TYR B 1 59 ? 5.043 1.25 6.422 1 95.56 59 TYR B CA 1
ATOM 1519 C C . TYR B 1 59 ? 5.652 1.27 5.023 1 95.56 59 TYR B C 1
ATOM 1521 O O . TYR B 1 59 ? 5.77 2.33 4.406 1 95.56 59 TYR B O 1
ATOM 1529 N N . GLY B 1 60 ? 6.145 0.126 4.574 1 93.25 60 GLY B N 1
ATOM 1530 C CA . GLY B 1 60 ? 6.613 -0.077 3.213 1 93.25 60 GLY B CA 1
ATOM 1531 C C . GLY B 1 60 ? 7.992 0.504 2.961 1 93.25 60 GLY B C 1
ATOM 1532 O O . GLY B 1 60 ? 8.562 0.325 1.882 1 93.25 60 GLY B O 1
ATOM 1533 N N . GLY B 1 61 ? 8.562 1.257 3.869 1 94.88 61 GLY B N 1
ATOM 1534 C CA . GLY B 1 61 ? 9.875 1.865 3.682 1 94.88 61 GLY B CA 1
ATOM 1535 C C . GLY B 1 61 ? 9.805 3.225 3.01 1 94.88 61 GLY B C 1
ATOM 1536 O O . GLY B 1 61 ? 10.812 3.711 2.484 1 94.88 61 GLY B O 1
ATOM 1537 N N . PHE B 1 62 ? 8.656 3.82 2.982 1 96.94 62 PHE B N 1
ATOM 1538 C CA . PHE B 1 62 ? 8.555 5.121 2.326 1 96.94 62 PHE B CA 1
ATOM 1539 C C . PHE B 1 62 ? 7.648 6.059 3.115 1 96.94 62 PHE B C 1
ATOM 1541 O O . PHE B 1 62 ? 7.457 7.211 2.729 1 96.94 62 PHE B O 1
ATOM 1548 N N . GLU B 1 63 ? 7.074 5.605 4.219 1 98.44 63 GLU B N 1
ATOM 1549 C CA . GLU B 1 63 ? 6.148 6.441 4.977 1 98.44 63 GLU B CA 1
ATOM 1550 C C . GLU B 1 63 ? 6.098 6.02 6.441 1 98.44 63 GLU B C 1
ATOM 1552 O O . GLU B 1 63 ? 6.527 4.914 6.789 1 98.44 63 GLU B O 1
ATOM 1557 N N . LYS B 1 64 ? 5.664 6.93 7.379 1 98.81 64 LYS B N 1
ATOM 1558 C CA . LYS B 1 64 ? 5.102 6.629 8.688 1 98.81 64 LYS B CA 1
ATOM 1559 C C . LYS B 1 64 ? 3.586 6.805 8.688 1 98.81 64 LYS B C 1
ATOM 1561 O O . LYS B 1 64 ? 3.068 7.77 8.125 1 98.81 64 LYS B O 1
ATOM 1566 N N . SER B 1 65 ? 2.906 5.82 9.266 1 98.69 65 SER B N 1
ATOM 1567 C CA . SER B 1 65 ? 1.453 5.961 9.273 1 98.69 65 SER B CA 1
ATOM 1568 C C . SER B 1 65 ? 0.861 5.484 10.594 1 98.69 65 SER B C 1
ATOM 1570 O O . SER B 1 65 ? 1.485 4.707 11.32 1 98.69 65 SER B O 1
ATOM 1572 N N . GLY B 1 66 ? -0.227 6.012 10.969 1 98.69 66 GLY B N 1
ATOM 1573 C CA . GLY B 1 66 ? -0.998 5.688 12.156 1 98.69 66 GLY B CA 1
ATOM 1574 C C . GLY B 1 66 ? -2.43 6.18 12.094 1 98.69 66 GLY B C 1
ATOM 1575 O O . GLY B 1 66 ? -2.797 6.926 11.18 1 98.69 66 GLY B O 1
ATOM 1576 N N . LYS B 1 67 ? -3.219 5.781 13.047 1 98.69 67 LYS B N 1
ATOM 1577 C CA . LYS B 1 67 ? -4.648 6.074 13.008 1 98.69 67 LYS B CA 1
ATOM 1578 C C . LYS B 1 67 ? -4.953 7.422 13.656 1 98.69 67 LYS B C 1
ATOM 1580 O O . LYS B 1 67 ? -4.449 7.719 14.742 1 98.69 67 LYS B O 1
ATOM 1585 N N . LEU B 1 68 ? -5.77 8.211 12.992 1 98.88 68 LEU B N 1
ATOM 1586 C CA . LEU B 1 68 ? -6.41 9.359 13.625 1 98.88 68 LEU B CA 1
ATOM 1587 C C . LEU B 1 68 ? -7.445 8.906 14.648 1 98.88 68 LEU B C 1
ATOM 1589 O O . LEU B 1 68 ? -7.945 7.785 14.586 1 98.88 68 LEU B O 1
ATOM 1593 N N . PRO B 1 69 ? -7.719 9.82 15.562 1 98.5 69 PRO B N 1
ATOM 1594 C CA . PRO B 1 69 ? -8.688 9.422 16.594 1 98.5 69 PRO B CA 1
ATOM 1595 C C . PRO B 1 69 ? -10.086 9.188 16.016 1 98.5 69 PRO B C 1
ATOM 1597 O O . PRO B 1 69 ? -10.867 8.414 16.578 1 98.5 69 PRO B O 1
ATOM 1600 N N . SER B 1 70 ? -10.453 9.898 14.938 1 98.12 70 SER B N 1
ATOM 1601 C CA . SER B 1 70 ? -11.742 9.758 14.266 1 98.12 70 SER B CA 1
ATOM 1602 C C . SER B 1 70 ? -11.586 9.875 12.75 1 98.12 70 SER B C 1
ATOM 1604 O O . SER B 1 70 ? -10.664 10.531 12.266 1 98.12 70 SER B O 1
ATOM 1606 N N . PRO B 1 71 ? -12.547 9.203 12.016 1 98.75 71 PRO B N 1
ATOM 1607 C CA . PRO B 1 71 ? -12.453 9.305 10.555 1 98.75 71 PRO B CA 1
ATOM 1608 C C . PRO B 1 71 ? -12.727 10.719 10.047 1 98.75 71 PRO B C 1
ATOM 1610 O O . PRO B 1 71 ? -13.352 11.523 10.742 1 98.75 71 PRO B O 1
ATOM 1613 N N . LEU B 1 72 ? -12.195 11.008 8.891 1 98.88 72 LEU B N 1
ATOM 1614 C CA . LEU B 1 72 ? -12.445 12.242 8.156 1 98.88 72 LEU B CA 1
ATOM 1615 C C . LEU B 1 72 ? -13.172 11.961 6.848 1 98.88 72 LEU B C 1
ATOM 1617 O O . LEU B 1 72 ? -13.133 10.836 6.34 1 98.88 72 LEU B O 1
ATOM 1621 N N . PRO B 1 73 ? -13.875 13.023 6.32 1 98.75 73 PRO B N 1
ATOM 1622 C CA . PRO B 1 73 ? -14.383 12.852 4.961 1 98.75 73 PRO B CA 1
ATOM 1623 C C . PRO B 1 73 ? -13.289 12.477 3.959 1 98.75 73 PRO B C 1
ATOM 1625 O O . PRO B 1 73 ? -12.125 12.812 4.164 1 98.75 73 PRO B O 1
ATOM 1628 N N . ARG B 1 74 ? -13.742 11.82 2.924 1 98.62 74 ARG B N 1
ATOM 1629 C CA . ARG B 1 74 ? -12.766 11.367 1.941 1 98.62 74 ARG B CA 1
ATOM 1630 C C . ARG B 1 74 ? -12.891 12.148 0.641 1 98.62 74 ARG B C 1
ATOM 1632 O O . ARG B 1 74 ? -13.992 12.461 0.196 1 98.62 74 ARG B O 1
ATOM 1639 N N . ASN B 1 75 ? -11.805 12.469 0.046 1 98.62 75 ASN B N 1
ATOM 1640 C CA . ASN B 1 75 ? -11.633 12.984 -1.308 1 98.62 75 ASN B CA 1
ATOM 1641 C C . ASN B 1 75 ? -10.617 12.164 -2.096 1 98.62 75 ASN B C 1
ATOM 1643 O O . ASN B 1 75 ? -9.656 12.711 -2.637 1 98.62 75 ASN B O 1
ATOM 1647 N N . ASP B 1 76 ? -10.906 10.898 -2.266 1 98.25 76 ASP B N 1
ATOM 1648 C CA . ASP B 1 76 ? -9.93 9.922 -2.744 1 98.25 76 ASP B CA 1
ATOM 1649 C C . ASP B 1 76 ? -9.602 10.156 -4.219 1 98.25 76 ASP B C 1
ATOM 1651 O O . ASP B 1 76 ? -10.5 10.359 -5.035 1 98.25 76 ASP B O 1
ATOM 1655 N N . GLU B 1 77 ? -8.375 10.109 -4.484 1 97.81 77 GLU B N 1
ATOM 1656 C CA . GLU B 1 77 ? -7.848 10.188 -5.844 1 97.81 77 GLU B CA 1
ATOM 1657 C C . GLU B 1 77 ? -6.574 9.359 -5.996 1 97.81 77 GLU B C 1
ATOM 1659 O O . GLU B 1 77 ? -5.984 8.93 -5.004 1 97.81 77 GLU B O 1
ATOM 1664 N N . GLN B 1 78 ? -6.254 9.047 -7.273 1 96.31 78 GLN B N 1
ATOM 1665 C CA . GLN B 1 78 ? -4.945 8.453 -7.531 1 96.31 78 GLN B CA 1
ATOM 1666 C C . GLN B 1 78 ? -3.83 9.484 -7.348 1 96.31 78 GLN B C 1
ATOM 1668 O O . GLN B 1 78 ? -3.83 10.531 -7.996 1 96.31 78 GLN B O 1
ATOM 1673 N N . ILE B 1 79 ? -2.963 9.227 -6.473 1 97.19 79 ILE B N 1
ATOM 1674 C CA . ILE B 1 79 ? -1.879 10.156 -6.176 1 97.19 79 ILE B CA 1
ATOM 1675 C C . ILE B 1 79 ? -0.543 9.414 -6.203 1 97.19 79 ILE B C 1
ATOM 1677 O O . ILE B 1 79 ? -0.426 8.312 -5.66 1 97.19 79 ILE B O 1
ATOM 1681 N N . THR B 1 80 ? 0.467 9.922 -6.934 1 97.94 80 THR B N 1
ATOM 1682 C CA . THR B 1 80 ? 1.854 9.57 -6.656 1 97.94 80 THR B CA 1
ATOM 1683 C C . THR B 1 80 ? 2.385 10.359 -5.465 1 97.94 80 THR B C 1
ATOM 1685 O O . THR B 1 80 ? 2.58 11.578 -5.555 1 97.94 80 THR B O 1
ATOM 1688 N N . MET B 1 81 ? 2.523 9.633 -4.383 1 98.06 81 MET B N 1
ATOM 1689 C CA . MET B 1 81 ? 2.955 10.273 -3.145 1 98.06 81 MET B CA 1
ATOM 1690 C C . MET B 1 81 ? 4.402 10.742 -3.248 1 98.06 81 MET B C 1
ATOM 1692 O O . MET B 1 81 ? 5.258 10.016 -3.76 1 98.06 81 MET B O 1
ATOM 1696 N N . GLN B 1 82 ? 4.73 11.977 -2.791 1 98.62 82 GLN B N 1
ATOM 1697 C CA . GLN B 1 82 ? 6.062 12.57 -2.746 1 98.62 82 GLN B CA 1
ATOM 1698 C C . GLN B 1 82 ? 6.523 12.773 -1.307 1 98.62 82 GLN B C 1
ATOM 1700 O O . GLN B 1 82 ? 5.703 12.867 -0.393 1 98.62 82 GLN B O 1
ATOM 1705 N N . PRO B 1 83 ? 7.855 12.836 -1.106 1 98.81 83 PRO B N 1
ATOM 1706 C CA . PRO B 1 83 ? 8.305 13.164 0.248 1 98.81 83 PRO B CA 1
ATOM 1707 C C . PRO B 1 83 ? 7.621 14.414 0.805 1 98.81 83 PRO B C 1
ATOM 1709 O O . PRO B 1 83 ? 7.391 15.375 0.068 1 98.81 83 PRO B O 1
ATOM 1712 N N . CYS B 1 84 ? 7.246 14.359 2.057 1 98.94 84 CYS B N 1
ATOM 1713 C CA . CYS B 1 84 ? 6.715 15.477 2.834 1 98.94 84 CYS B CA 1
ATOM 1714 C C . CYS B 1 84 ? 5.219 15.648 2.584 1 98.94 84 CYS B C 1
ATOM 1716 O O . CYS B 1 84 ? 4.59 16.547 3.152 1 98.94 84 CYS B O 1
ATOM 1718 N N . ASP B 1 85 ? 4.664 14.789 1.773 1 98.94 85 ASP B N 1
ATOM 1719 C CA . ASP B 1 85 ? 3.209 14.781 1.638 1 98.94 85 ASP B CA 1
ATOM 1720 C C . ASP B 1 85 ? 2.541 14.305 2.924 1 98.94 85 ASP B C 1
ATOM 1722 O O . ASP B 1 85 ? 3.047 13.406 3.598 1 98.94 85 ASP B O 1
ATOM 1726 N N . ILE B 1 86 ? 1.456 14.867 3.258 1 99 86 ILE B N 1
ATOM 1727 C CA . ILE B 1 86 ? 0.525 14.383 4.27 1 99 86 ILE B CA 1
ATOM 1728 C C . ILE B 1 86 ? -0.736 13.844 3.598 1 99 86 ILE B C 1
ATOM 1730 O O . ILE B 1 86 ? -1.4 14.562 2.848 1 99 86 ILE B O 1
ATOM 1734 N N . ILE B 1 87 ? -1.064 12.609 3.834 1 98.94 87 ILE B N 1
ATOM 1735 C CA . ILE B 1 87 ? -2.082 11.867 3.102 1 98.94 87 ILE B CA 1
ATOM 1736 C C . ILE B 1 87 ? -3.059 11.227 4.086 1 98.94 87 ILE B C 1
ATOM 1738 O O . ILE B 1 87 ? -2.67 10.828 5.184 1 98.94 87 ILE B O 1
ATOM 1742 N N . LEU B 1 88 ? -4.289 11.242 3.736 1 98.94 88 LEU B N 1
ATOM 1743 C CA . LEU B 1 88 ? -5.305 10.406 4.363 1 98.94 88 LEU B CA 1
ATOM 1744 C C . LEU B 1 88 ? -5.555 9.148 3.535 1 98.94 88 LEU B C 1
ATOM 1746 O O . LEU B 1 88 ? -5.793 9.234 2.328 1 98.94 88 LEU B O 1
ATOM 1750 N N . TYR B 1 89 ? -5.422 8.047 4.168 1 98.62 89 TYR B N 1
ATOM 1751 C CA . TYR B 1 89 ? -5.719 6.77 3.525 1 98.62 89 TYR B CA 1
ATOM 1752 C C . TYR B 1 89 ? -6.926 6.102 4.172 1 98.62 89 TYR B C 1
ATOM 1754 O O . TYR B 1 89 ? -6.992 5.973 5.398 1 98.62 89 TYR B O 1
ATOM 1762 N N . SER B 1 90 ? -7.855 5.773 3.318 1 97.06 90 SER B N 1
ATOM 1763 C CA . SER B 1 90 ? -9.039 5.027 3.729 1 97.06 90 SER B CA 1
ATOM 1764 C C . SER B 1 90 ? -9.781 5.746 4.852 1 97.06 90 SER B C 1
ATOM 1766 O O . SER B 1 90 ? -10.281 5.105 5.781 1 97.06 90 SER B O 1
ATOM 1768 N N . GLY B 1 91 ? -9.688 6.992 4.898 1 98.44 91 GLY B N 1
ATOM 1769 C CA . GLY B 1 91 ? -10.531 7.852 5.707 1 98.44 91 GLY B CA 1
ATOM 1770 C C . GLY B 1 91 ? -10.008 8.047 7.117 1 98.44 91 GLY B C 1
ATOM 1771 O O . GLY B 1 91 ? -10.398 8.992 7.805 1 98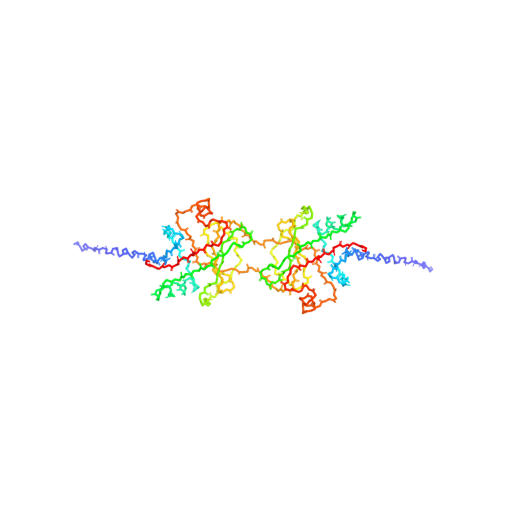.44 91 GLY B O 1
ATOM 1772 N N . GLN B 1 92 ? -9.078 7.164 7.539 1 98.56 92 GLN B N 1
ATOM 1773 C CA . GLN B 1 92 ? -8.734 7.316 8.945 1 98.56 92 GLN B CA 1
ATOM 1774 C C . GLN B 1 92 ? -7.23 7.211 9.156 1 98.56 92 GLN B C 1
ATOM 1776 O O . GLN B 1 92 ? -6.715 7.609 10.203 1 98.56 92 GLN B O 1
ATOM 1781 N N . THR B 1 93 ? -6.547 6.621 8.25 1 98.69 93 THR B N 1
ATOM 1782 C CA . THR B 1 93 ? -5.105 6.453 8.422 1 98.69 93 THR B CA 1
ATOM 1783 C C . THR B 1 93 ? -4.359 7.711 7.977 1 98.69 93 THR B C 1
ATOM 1785 O O . THR B 1 93 ? -4.477 8.133 6.828 1 98.69 93 THR B O 1
ATOM 1788 N N . PHE B 1 94 ? -3.676 8.344 8.945 1 98.94 94 PHE B N 1
ATOM 1789 C CA . PHE B 1 94 ? -2.754 9.438 8.688 1 98.94 94 PHE B CA 1
ATOM 1790 C C . PHE B 1 94 ? -1.428 8.914 8.148 1 98.94 94 PHE B C 1
ATOM 1792 O O . PHE B 1 94 ? -0.844 7.988 8.711 1 98.94 94 PHE B O 1
ATOM 1799 N N . VAL B 1 95 ? -0.94 9.469 7.031 1 98.94 95 VAL B N 1
ATOM 1800 C CA . VAL B 1 95 ? 0.304 9.062 6.391 1 98.94 95 VAL B CA 1
ATOM 1801 C C . VAL B 1 95 ? 1.229 10.266 6.238 1 98.94 95 VAL B C 1
ATOM 1803 O O . VAL B 1 95 ? 0.821 11.305 5.719 1 98.94 95 VAL B O 1
ATOM 1806 N N . LEU B 1 96 ? 2.373 10.203 6.723 1 98.94 96 LEU B N 1
ATOM 1807 C CA . LEU B 1 96 ? 3.449 11.141 6.434 1 98.94 96 LEU B CA 1
ATOM 1808 C C . LEU B 1 96 ? 4.523 10.492 5.566 1 98.94 96 LEU B C 1
ATOM 1810 O O . LEU B 1 96 ? 5.23 9.586 6.02 1 98.94 96 LEU B O 1
ATOM 1814 N N . ALA B 1 97 ? 4.621 10.977 4.352 1 98.88 97 ALA B N 1
ATOM 1815 C CA . ALA B 1 97 ? 5.531 10.383 3.371 1 98.88 97 ALA B CA 1
ATOM 1816 C C . ALA B 1 97 ? 6.938 10.953 3.518 1 98.88 97 ALA B C 1
ATOM 1818 O O . ALA B 1 97 ? 7.113 12.172 3.643 1 98.88 97 ALA B O 1
ATOM 1819 N N . TYR B 1 98 ? 7.922 10.039 3.498 1 98.75 98 TYR B N 1
ATOM 1820 C CA . TYR B 1 98 ? 9.297 10.523 3.457 1 98.75 98 TYR B CA 1
ATOM 1821 C C . TYR B 1 98 ? 10.016 10.016 2.211 1 98.75 98 TYR B C 1
ATOM 1823 O O . TYR B 1 98 ? 11.219 10.242 2.045 1 98.75 98 TYR B O 1
ATOM 1831 N N . ASP B 1 99 ? 9.328 9.281 1.41 1 98.19 99 ASP B N 1
ATOM 1832 C CA . ASP B 1 99 ? 9.789 8.852 0.093 1 98.19 99 ASP B CA 1
ATOM 1833 C C . ASP B 1 99 ? 8.617 8.742 -0.887 1 98.19 99 ASP B C 1
ATOM 1835 O O . ASP B 1 99 ? 7.465 8.969 -0.516 1 98.19 99 ASP B O 1
ATOM 1839 N N . THR B 1 100 ? 8.93 8.492 -2.166 1 98.12 100 THR B N 1
ATOM 1840 C CA . THR B 1 100 ? 7.945 8.461 -3.244 1 98.12 100 THR B CA 1
ATOM 1841 C C . THR B 1 100 ? 7.328 7.07 -3.373 1 98.12 100 THR B C 1
ATOM 1843 O O . THR B 1 100 ? 8.008 6.062 -3.176 1 98.12 100 THR B O 1
ATOM 1846 N N . ASN B 1 101 ? 6.07 6.996 -3.658 1 97.31 101 ASN B N 1
ATOM 1847 C CA . ASN B 1 101 ? 5.418 5.758 -4.07 1 97.31 101 ASN B CA 1
ATOM 1848 C C . ASN B 1 101 ? 4.176 6.031 -4.91 1 97.31 101 ASN B C 1
ATOM 1850 O O . ASN B 1 101 ? 3.451 6.992 -4.66 1 97.31 101 ASN B O 1
ATOM 1854 N N . SER B 1 102 ? 3.885 5.223 -5.891 1 95.31 102 SER B N 1
ATOM 1855 C CA . SER B 1 102 ? 2.723 5.371 -6.762 1 95.31 102 SER B CA 1
ATOM 1856 C C . SER B 1 102 ? 1.852 4.121 -6.742 1 95.31 102 SER B C 1
ATOM 1858 O O . SER B 1 102 ? 0.743 4.121 -7.281 1 95.31 102 SER B O 1
ATOM 1860 N N . TRP B 1 103 ? 2.33 3.059 -6.176 1 95.12 103 TRP B N 1
ATOM 1861 C CA . TRP B 1 103 ? 1.64 1.777 -6.07 1 95.12 103 TRP B CA 1
ATOM 1862 C C . TRP B 1 103 ? 1.249 1.254 -7.445 1 95.12 103 TRP B C 1
ATOM 1864 O O . TRP B 1 103 ? 0.112 0.824 -7.656 1 95.12 103 TRP B O 1
ATOM 1874 N N . LEU B 1 104 ? 2.109 1.451 -8.375 1 96.19 104 LEU B N 1
ATOM 1875 C CA . LEU B 1 104 ? 1.936 0.807 -9.672 1 96.19 104 LEU B CA 1
ATOM 1876 C C . LEU B 1 104 ? 2.248 -0.683 -9.586 1 96.19 104 LEU B C 1
ATOM 1878 O O . LEU B 1 104 ? 3.225 -1.081 -8.945 1 96.19 104 LEU B O 1
ATOM 1882 N N . LEU B 1 105 ? 1.414 -1.487 -10.25 1 98.25 105 LEU B N 1
ATOM 1883 C CA . LEU B 1 105 ? 1.444 -2.934 -10.07 1 98.25 105 LEU B CA 1
ATOM 1884 C C . LEU B 1 105 ? 1.549 -3.652 -11.406 1 98.25 105 LEU B C 1
ATOM 1886 O O . LEU B 1 105 ? 1.183 -3.096 -12.445 1 98.25 105 LEU B O 1
ATOM 1890 N N . THR B 1 106 ? 2.076 -4.816 -11.359 1 98.81 106 THR B N 1
ATOM 1891 C CA . THR B 1 106 ? 2.107 -5.719 -12.508 1 98.81 106 THR B CA 1
ATOM 1892 C C . THR B 1 106 ? 1.247 -6.953 -12.242 1 98.81 106 THR B C 1
ATOM 1894 O O . THR B 1 106 ? 1.421 -7.633 -11.234 1 98.81 106 THR B O 1
ATOM 1897 N N . ARG B 1 107 ? 0.266 -7.195 -13.117 1 98.88 107 ARG B N 1
ATOM 1898 C CA . ARG B 1 107 ? -0.541 -8.406 -12.984 1 98.88 107 ARG B CA 1
ATOM 1899 C C . ARG B 1 107 ? 0.263 -9.641 -13.359 1 98.88 107 ARG B C 1
ATOM 1901 O O . ARG B 1 107 ? 0.798 -9.727 -14.469 1 98.88 107 ARG B O 1
ATOM 1908 N N . LEU B 1 108 ? 0.386 -10.602 -12.461 1 98.94 108 LEU B N 1
ATOM 1909 C CA . LEU B 1 108 ? 1.031 -11.867 -12.789 1 98.94 108 LEU B CA 1
ATOM 1910 C C . LEU B 1 108 ? -0.005 -12.945 -13.086 1 98.94 108 LEU B C 1
ATOM 1912 O O . LEU B 1 108 ? 0.256 -13.859 -13.867 1 98.94 108 LEU B O 1
ATOM 1916 N N . GLY B 1 109 ? -1.081 -12.93 -12.398 1 98.94 109 GLY B N 1
ATOM 1917 C CA . GLY B 1 109 ? -2.082 -13.953 -12.625 1 98.94 109 GLY B CA 1
ATOM 1918 C C . GLY B 1 109 ? -3.189 -13.945 -11.586 1 98.94 109 GLY B C 1
ATOM 1919 O O . GLY B 1 109 ? -3.41 -12.938 -10.914 1 98.94 109 GLY B O 1
ATOM 1920 N N . LYS B 1 110 ? -3.961 -15.023 -11.539 1 98.88 110 LYS B N 1
ATOM 1921 C CA . LYS B 1 110 ? -5.094 -15.156 -10.625 1 98.88 110 LYS B CA 1
ATOM 1922 C C . LYS B 1 110 ? -5.324 -16.609 -10.25 1 98.88 110 LYS B C 1
ATOM 1924 O O . LYS B 1 110 ? -5.238 -17.5 -11.102 1 98.88 110 LYS B O 1
ATOM 1929 N N . LEU B 1 111 ? -5.566 -16.797 -9 1 98.94 111 LEU B N 1
ATOM 1930 C CA . LEU B 1 111 ? -5.961 -18.125 -8.562 1 98.94 111 LEU B CA 1
ATOM 1931 C C . LEU B 1 111 ? -7.309 -18.516 -9.164 1 98.94 111 LEU B C 1
ATOM 1933 O O . LEU B 1 111 ? -8.203 -17.688 -9.297 1 98.94 111 LEU B O 1
ATOM 1937 N N . ASP B 1 112 ? -7.402 -19.75 -9.406 1 96.81 112 ASP B N 1
ATOM 1938 C CA . ASP B 1 112 ? -8.633 -20.312 -9.945 1 96.81 112 ASP B CA 1
ATOM 1939 C C . ASP B 1 112 ? -9.297 -21.25 -8.945 1 96.81 112 ASP B C 1
ATOM 1941 O O . ASP B 1 112 ? -8.617 -21.984 -8.227 1 96.81 112 ASP B O 1
ATOM 1945 N N . GLY B 1 113 ? -10.648 -21.094 -8.789 1 96.25 113 GLY B N 1
ATOM 1946 C CA . GLY B 1 113 ? -11.406 -22.109 -8.094 1 96.25 113 GLY B CA 1
ATOM 1947 C C . GLY B 1 113 ? -11.422 -21.922 -6.59 1 96.25 113 GLY B C 1
ATOM 1948 O O . GLY B 1 113 ? -11.664 -22.875 -5.844 1 96.25 113 GLY B O 1
ATOM 1949 N N . ILE B 1 114 ? -11.062 -20.844 -6.027 1 98.06 114 ILE B N 1
ATOM 1950 C CA . ILE B 1 114 ? -11.117 -20.578 -4.59 1 98.06 114 ILE B CA 1
ATOM 1951 C C . ILE B 1 114 ? -11.766 -19.219 -4.336 1 98.06 114 ILE B C 1
ATOM 1953 O O . ILE B 1 114 ? -11.523 -18.266 -5.07 1 98.06 114 ILE B O 1
ATOM 1957 N N . SER B 1 115 ? -12.57 -19.125 -3.324 1 98.12 115 SER B N 1
ATOM 1958 C CA . SER B 1 115 ? -13.234 -17.875 -2.963 1 98.12 115 SER B CA 1
ATOM 1959 C C . SER B 1 115 ? -12.352 -17.016 -2.064 1 98.12 115 SER B C 1
ATOM 1961 O O . SER B 1 115 ? -11.375 -17.516 -1.492 1 98.12 115 SER B O 1
ATOM 1963 N N . LYS B 1 116 ? -12.766 -15.781 -1.965 1 98.25 116 LYS B N 1
ATOM 1964 C CA . LYS B 1 116 ? -12.109 -14.852 -1.048 1 98.25 116 LYS B CA 1
ATOM 1965 C C . LYS B 1 116 ? -12.039 -15.43 0.363 1 98.25 116 LYS B C 1
ATOM 1967 O O . LYS B 1 116 ? -10.969 -15.469 0.972 1 98.25 116 LYS B O 1
ATOM 1972 N N . ASP B 1 117 ? -13.18 -15.875 0.909 1 98 117 ASP B N 1
ATOM 1973 C CA . ASP B 1 117 ? -13.266 -16.359 2.283 1 98 117 ASP B CA 1
ATOM 1974 C C . ASP B 1 117 ? -12.414 -17.609 2.479 1 98 117 ASP B C 1
ATOM 1976 O O . ASP B 1 117 ? -11.75 -17.766 3.504 1 98 117 ASP B O 1
ATOM 1980 N N . GLU B 1 118 ? -12.406 -18.5 1.521 1 98.38 118 GLU B N 1
ATOM 1981 C CA . GLU B 1 118 ? -11.594 -19.719 1.59 1 98.38 118 GLU B CA 1
ATOM 1982 C C . GLU B 1 118 ? -10.102 -19.391 1.558 1 98.38 118 GLU B C 1
ATOM 1984 O O . GLU B 1 118 ? -9.312 -19.984 2.297 1 98.38 118 GLU B O 1
ATOM 1989 N N . LEU B 1 119 ? -9.766 -18.5 0.687 1 98.75 119 LEU B N 1
ATOM 1990 C CA . LEU B 1 119 ? -8.367 -18.109 0.593 1 98.75 119 LEU B CA 1
ATOM 1991 C C . LEU B 1 119 ? -7.891 -17.484 1.899 1 98.75 119 LEU B C 1
ATOM 1993 O O . LEU B 1 119 ? -6.801 -17.797 2.385 1 98.75 119 LEU B O 1
ATOM 1997 N N . LYS B 1 120 ? -8.664 -16.547 2.447 1 97.88 120 LYS B N 1
ATOM 1998 C CA . LYS B 1 120 ? -8.312 -15.906 3.717 1 97.88 120 LYS B CA 1
ATOM 1999 C C . LYS B 1 120 ? -8.094 -16.953 4.809 1 97.88 120 LYS B C 1
ATOM 2001 O O . LYS B 1 120 ? -7.125 -16.875 5.57 1 97.88 120 LYS B O 1
ATOM 2006 N N . LYS B 1 121 ? -8.992 -17.906 4.906 1 97.62 121 LYS B N 1
ATOM 2007 C CA . LYS B 1 121 ? -8.867 -18.984 5.891 1 97.62 121 LYS B CA 1
ATOM 2008 C C . LYS B 1 121 ? -7.59 -19.797 5.664 1 97.62 121 LYS B C 1
ATOM 2010 O O . LYS B 1 121 ? -6.883 -20.125 6.621 1 97.62 121 LYS B O 1
ATOM 2015 N N . LEU B 1 122 ? -7.328 -20.125 4.453 1 98.31 122 LEU B N 1
ATOM 2016 C CA . LEU B 1 122 ? -6.164 -20.922 4.082 1 98.31 122 LEU B CA 1
ATOM 2017 C C . LEU B 1 122 ? -4.871 -20.203 4.449 1 98.31 122 LEU B C 1
ATOM 2019 O O . LEU B 1 122 ? -3.939 -20.812 4.977 1 98.31 122 LEU B O 1
ATOM 2023 N N . LEU B 1 123 ? -4.781 -18.906 4.207 1 98.5 123 LEU B N 1
ATOM 2024 C CA . LEU B 1 123 ? -3.596 -18.094 4.477 1 98.5 123 LEU B CA 1
ATOM 2025 C C . LEU B 1 123 ? -3.402 -17.906 5.973 1 98.5 123 LEU B C 1
ATOM 2027 O O . LEU B 1 123 ? -2.27 -17.844 6.457 1 98.5 123 LEU B O 1
ATOM 2031 N N . GLY B 1 124 ? -4.496 -17.672 6.68 1 96.94 124 GLY B N 1
ATOM 2032 C CA . GLY B 1 124 ? -4.438 -17.484 8.117 1 96.94 124 GLY B CA 1
ATOM 2033 C C . GLY B 1 124 ? -3.975 -16.094 8.531 1 96.94 124 GLY B C 1
ATOM 2034 O O . GLY B 1 124 ? -3.928 -15.188 7.703 1 96.94 124 GLY B O 1
ATOM 2035 N N . THR B 1 125 ? -3.643 -15.75 9.875 1 93.5 125 THR B N 1
ATOM 2036 C CA . THR B 1 125 ? -3.379 -14.43 10.438 1 93.5 125 THR B CA 1
ATOM 2037 C C . THR B 1 125 ? -1.878 -14.156 10.492 1 93.5 125 THR B C 1
ATOM 2039 O O . THR B 1 125 ? -1.453 -13.008 10.586 1 93.5 125 THR B O 1
ATOM 2042 N N . GLY B 1 126 ? -1.052 -15.141 10.359 1 92.69 126 GLY B N 1
ATOM 2043 C CA . GLY B 1 126 ? 0.391 -14.969 10.438 1 92.69 126 GLY B CA 1
ATOM 2044 C C . GLY B 1 126 ? 1.087 -15.156 9.102 1 92.69 126 GLY B C 1
ATOM 2045 O O . GLY B 1 126 ? 0.491 -14.93 8.047 1 92.69 126 GLY B O 1
ATOM 2046 N N . ASP B 1 127 ? 2.318 -15.32 9.203 1 97.5 127 ASP B N 1
ATOM 2047 C CA . ASP B 1 127 ? 3.086 -15.562 7.984 1 97.5 127 ASP B CA 1
ATOM 2048 C C . ASP B 1 127 ? 2.609 -16.828 7.277 1 97.5 127 ASP B C 1
ATOM 2050 O O . ASP B 1 127 ? 2.051 -17.734 7.914 1 97.5 127 ASP B O 1
ATOM 2054 N N . ALA B 1 128 ? 2.709 -16.828 6.02 1 98.44 128 ALA B N 1
ATOM 2055 C CA . ALA B 1 128 ? 2.357 -17.984 5.215 1 98.44 128 ALA B CA 1
ATOM 2056 C C . ALA B 1 128 ? 3.506 -18.391 4.293 1 98.44 128 ALA B C 1
ATOM 2058 O O . ALA B 1 128 ? 4.148 -17.531 3.684 1 98.44 128 ALA B O 1
ATOM 2059 N N . LYS B 1 129 ? 3.764 -19.656 4.238 1 98.62 129 LYS B N 1
ATOM 2060 C CA . LYS B 1 129 ? 4.68 -20.188 3.234 1 98.62 129 LYS B CA 1
ATOM 2061 C C . LYS B 1 129 ? 3.938 -20.531 1.945 1 98.62 129 LYS B C 1
ATOM 2063 O O . LYS B 1 129 ? 3.012 -21.344 1.953 1 98.62 129 LYS B O 1
ATOM 2068 N N . ILE B 1 130 ? 4.316 -19.922 0.819 1 98.94 130 ILE B N 1
ATOM 2069 C CA . ILE B 1 130 ? 3.666 -20.109 -0.473 1 98.94 130 ILE B CA 1
ATOM 2070 C C . ILE B 1 130 ? 4.641 -20.766 -1.452 1 98.94 130 ILE B C 1
ATOM 2072 O O . ILE B 1 130 ? 5.758 -20.281 -1.645 1 98.94 130 ILE B O 1
ATOM 2076 N N . ARG B 1 131 ? 4.277 -21.828 -1.988 1 98.94 131 ARG B N 1
ATOM 2077 C CA . ARG B 1 131 ? 5.086 -22.5 -3.004 1 98.94 131 ARG B CA 1
ATOM 2078 C C . ARG B 1 131 ? 4.477 -22.312 -4.391 1 98.94 131 ARG B C 1
ATOM 2080 O O . ARG B 1 131 ? 3.293 -22.578 -4.598 1 98.94 131 ARG B O 1
ATOM 2087 N N . LEU B 1 132 ? 5.23 -21.844 -5.32 1 98.94 132 LEU B N 1
ATOM 2088 C CA . LEU B 1 132 ? 4.855 -21.734 -6.727 1 98.94 132 LEU B CA 1
ATOM 2089 C C . LEU B 1 132 ? 5.527 -22.828 -7.555 1 98.94 132 LEU B C 1
ATOM 2091 O O . LEU B 1 132 ? 6.719 -23.109 -7.383 1 98.94 132 LEU B O 1
ATOM 2095 N N . SER B 1 133 ? 4.766 -23.438 -8.406 1 98.88 133 SER B N 1
ATOM 2096 C CA . SER B 1 133 ? 5.328 -24.5 -9.227 1 98.88 133 SER B CA 1
ATOM 2097 C C . SER B 1 133 ? 4.598 -24.625 -10.555 1 98.88 133 SER B C 1
ATOM 2099 O O . SER B 1 133 ? 3.5 -24.078 -10.719 1 98.88 133 SER B O 1
ATOM 2101 N N . VAL B 1 134 ? 5.164 -25.188 -11.617 1 98.38 134 VAL B N 1
ATOM 2102 C CA . VAL B 1 134 ? 4.5 -25.453 -12.891 1 98.38 134 VAL B CA 1
ATOM 2103 C C . VAL B 1 134 ? 4.047 -26.906 -12.945 1 98.38 134 VAL B C 1
ATOM 2105 O O . VAL B 1 134 ? 3.264 -27.297 -13.82 1 98.38 134 VAL B O 1
ATOM 2108 N N . ARG B 1 135 ? 4.555 -27.703 -12.102 1 90.19 135 ARG B N 1
ATOM 2109 C CA . ARG B 1 135 ? 4.137 -29.094 -12.055 1 90.19 135 ARG B CA 1
ATOM 2110 C C . ARG B 1 135 ? 3.775 -29.5 -10.633 1 90.19 135 ARG B C 1
ATOM 2112 O O . ARG B 1 135 ? 4.254 -28.906 -9.664 1 90.19 135 ARG B O 1
#

Nearest PDB structures (foldseek):
  9e7f-assembly1_AE  TM=3.359E-01  e=1.395E+00  Pyrobaculum calidifontis JCM 11548
  6m1u-assembly1_A  TM=1.886E-01  e=1.767E+00  Homo sapiens
  4y2d-assembly1_A  TM=2.251E-01  e=3.811E+00  Mus musculus
  9e7f-assembly1_AE  TM=2.960E-01  e=1.144E+00  Pyrobaculum calidifontis JCM 11548
  6m1u-assembly1_A  TM=1.886E-01  e=1.367E+00  Homo sapiens

pLDDT: mean 91.05, std 18.58, range [26.31, 99.0]

Secondary structure (DSSP, 8-state):
-------------------EEEEEETTEEEEEEE-SSHHHHHHHHHHHH--EEEEEEEETTTEEEEE-SS------B---B-TTEEEEETTTEEEEESS-B---EEEEEEEES--HHHHHHHH-SS-EEEEEE--/-------------------EEEEEETTEEEEEEEPSSHHHHHHHHHHHH--EEEEEEEETTTEEEEE-SS------B---B-TTEEEEETTTEEEEESS-B---EEEEEEEES--HHHHHHHH-SS-EEEEEE--